Protein AF-0000000080643626 (afdb_homodimer)

Secondary structure (DSSP, 8-state):
-----------EEEEEE--SS-EEEEEES-HHHHHHHHHHHHHTT-EEEEPPTT-----SS-----BSSS-EEEEEEHHHHHHTBTTS--SHHHHH-GGGB-HHHHHHHHHHHHHHHHT-/-----------EEEEEE--SS-EEEEEES-HHHHHHHHHHHHHTT-EEEEPPTT-----SS-----BSSS-EEEEEEHHHHHHTBTTS--SHHHHH-GGGB-HHHHHHHHHHHHHHHHT-

Radius of gyration: 17.39 Å; Cα contacts (8 Å, |Δi|>4): 489; chains: 2; bounding box: 41×49×39 Å

Sequence (240 aa):
MMEMVKNKTQAVAIHGCVGDDSIVYMGGKDESLIRALKEQFEQLDIKVDQAPKHMSGAHDDNIIIVCTGEGVQLELTSGLRKLCFKNQKYNKHSREDQSNWSQFMDNFTIAIVQAIQKVQMMEMVKNKTQAVAIHGCVGDDSIVYMGGKDESLIRALKEQFEQLDIKVDQAPKHMSGAHDDNIIIVCTGEGVQLELTSGLRKLCFKNQKYNKHSREDQSNWSQFMDNFTIAIVQAIQKVQ

Structure (mmCIF, N/CA/C/O backbone):
data_AF-0000000080643626-model_v1
#
loop_
_entity.id
_entity.type
_entity.pdbx_description
1 polymer 'Uncharacterized protein'
#
loop_
_atom_site.group_PDB
_atom_site.id
_atom_site.type_symbol
_atom_site.label_atom_id
_atom_site.label_alt_id
_atom_site.label_comp_id
_atom_site.label_asym_id
_atom_site.label_entity_id
_atom_site.label_seq_id
_atom_site.pdbx_PDB_ins_code
_atom_site.Cartn_x
_atom_site.Cartn_y
_atom_site.Cartn_z
_atom_site.occupancy
_atom_site.B_iso_or_equiv
_atom_site.auth_seq_id
_atom_site.auth_comp_id
_atom_site.auth_asym_id
_atom_site.auth_atom_id
_atom_site.pdbx_PDB_model_num
ATOM 1 N N . MET A 1 1 ? -22.109 10.68 23.078 1 16.19 1 MET A N 1
ATOM 2 C CA . MET A 1 1 ? -21.547 9.359 22.812 1 16.19 1 MET A CA 1
ATOM 3 C C . MET A 1 1 ? -20.734 9.359 21.531 1 16.19 1 MET A C 1
ATOM 5 O O . MET A 1 1 ? -21.266 9.648 20.453 1 16.19 1 MET A O 1
ATOM 9 N N . MET A 1 2 ? -19.641 9.969 21.484 1 18.72 2 MET A N 1
ATOM 10 C CA . MET A 1 2 ? -18.781 10.453 20.391 1 18.72 2 MET A CA 1
ATOM 11 C C . MET A 1 2 ? -18.375 9.305 19.469 1 18.72 2 MET A C 1
ATOM 13 O O . MET A 1 2 ? -17.688 8.375 19.906 1 18.72 2 MET A O 1
ATOM 17 N N . GLU A 1 3 ? -19.344 8.711 18.766 1 26.05 3 GLU A N 1
ATOM 18 C CA . GLU A 1 3 ? -19.141 7.59 17.859 1 26.05 3 GLU A CA 1
ATOM 19 C C . GLU A 1 3 ? -17.859 7.754 17.047 1 26.05 3 GLU A C 1
ATOM 21 O O . GLU A 1 3 ? -17.719 8.719 16.297 1 26.05 3 GLU A O 1
ATOM 26 N N . MET A 1 4 ? -16.781 7.613 17.672 1 26.77 4 MET A N 1
ATOM 27 C CA . MET A 1 4 ? -15.461 7.578 17.047 1 26.77 4 MET A CA 1
ATOM 28 C C . MET A 1 4 ? -15.5 6.824 15.727 1 26.77 4 MET A C 1
ATOM 30 O O . MET A 1 4 ? -15.914 5.664 15.688 1 26.77 4 MET A O 1
ATOM 34 N N . VAL A 1 5 ? -16.125 7.336 14.758 1 31.06 5 VAL A N 1
ATOM 35 C CA . VAL A 1 5 ? -16.078 6.742 13.43 1 31.06 5 VAL A CA 1
ATOM 36 C C . VAL A 1 5 ? -14.805 5.91 13.273 1 31.06 5 VAL A C 1
ATOM 38 O O . VAL A 1 5 ? -13.695 6.445 13.328 1 31.06 5 VAL A O 1
ATOM 41 N N . LYS A 1 6 ? -14.719 4.715 14.023 1 40.03 6 LYS A N 1
ATOM 42 C CA . LYS A 1 6 ? -13.672 3.695 13.977 1 40.03 6 LYS A CA 1
ATOM 43 C C . LYS A 1 6 ? -13.25 3.406 12.547 1 40.03 6 LYS A C 1
ATOM 45 O O . LYS A 1 6 ? -13.984 2.764 11.789 1 40.03 6 LYS A O 1
ATOM 50 N N . ASN A 1 7 ? -12.781 4.473 11.883 1 47.91 7 ASN A N 1
ATOM 51 C CA . ASN A 1 7 ? -12.234 4.25 10.547 1 47.91 7 ASN A CA 1
ATOM 52 C C . ASN A 1 7 ? -11.57 2.881 10.438 1 47.91 7 ASN A C 1
ATOM 54 O O . ASN A 1 7 ? -10.758 2.51 11.289 1 47.91 7 ASN A O 1
ATOM 58 N N . LYS A 1 8 ? -12.508 1.879 10.008 1 55.06 8 LYS A N 1
ATOM 59 C CA . LYS A 1 8 ? -12.109 0.486 9.82 1 55.06 8 LYS A CA 1
ATOM 60 C C . LYS A 1 8 ? -10.703 0.389 9.227 1 55.06 8 LYS A C 1
ATOM 62 O O . LYS A 1 8 ? -10.391 1.057 8.242 1 55.06 8 LYS A O 1
ATOM 67 N N . THR A 1 9 ? -9.812 -0.008 10.062 1 67.38 9 THR A N 1
ATOM 68 C CA . THR A 1 9 ? -8.453 -0.283 9.617 1 67.38 9 THR A CA 1
ATOM 69 C C . THR A 1 9 ? -8.43 -1.475 8.664 1 67.38 9 THR A C 1
ATOM 71 O O . THR A 1 9 ? -9.07 -2.496 8.922 1 67.38 9 THR A O 1
ATOM 74 N N . GLN A 1 10 ? -8.047 -1.244 7.434 1 78 10 GLN A N 1
ATOM 75 C CA . GLN A 1 10 ? -7.855 -2.328 6.473 1 78 10 GLN A CA 1
ATOM 76 C C . GLN A 1 10 ? -6.418 -2.84 6.5 1 78 10 GLN A C 1
ATOM 78 O O . GLN A 1 10 ? -5.477 -2.055 6.637 1 78 10 GLN A O 1
ATOM 83 N N . ALA A 1 11 ? -6.34 -4.152 6.465 1 76.81 11 ALA A N 1
ATOM 84 C CA . ALA A 1 11 ? -5.02 -4.777 6.418 1 76.81 11 ALA A CA 1
ATOM 85 C C . ALA A 1 11 ? -4.883 -5.68 5.195 1 76.81 11 ALA A C 1
ATOM 87 O O . ALA A 1 11 ? -5.801 -6.438 4.867 1 76.81 11 ALA A O 1
ATOM 88 N N . VAL A 1 12 ? -3.768 -5.465 4.52 1 84.81 12 VAL A N 1
ATOM 89 C CA . VAL A 1 12 ? -3.443 -6.336 3.395 1 84.81 12 VAL A CA 1
ATOM 90 C C . VAL A 1 12 ? -2.043 -6.918 3.576 1 84.81 12 VAL A C 1
ATOM 92 O O . VAL A 1 12 ? -1.071 -6.172 3.732 1 84.81 12 VAL A O 1
ATOM 95 N N . ALA A 1 13 ? -1.994 -8.188 3.631 1 80.38 13 ALA A N 1
ATOM 96 C CA . ALA A 1 13 ? -0.712 -8.891 3.65 1 80.38 13 ALA A CA 1
ATOM 97 C C . ALA A 1 13 ? -0.385 -9.477 2.277 1 80.38 13 ALA A C 1
ATOM 99 O O . ALA A 1 13 ? -1.241 -10.094 1.639 1 80.38 13 ALA A O 1
ATOM 100 N N . ILE A 1 14 ? 0.865 -9.219 1.861 1 84 14 ILE A N 1
ATOM 101 C CA . ILE A 1 14 ? 1.268 -9.688 0.542 1 84 14 ILE A CA 1
ATOM 102 C C . ILE A 1 14 ? 2.426 -10.672 0.678 1 84 14 ILE A C 1
ATOM 104 O O . ILE A 1 14 ? 3.422 -10.383 1.347 1 84 14 ILE A O 1
ATOM 108 N N . HIS A 1 15 ? 2.197 -11.859 0.035 1 82.88 15 HIS A N 1
ATOM 109 C CA . HIS A 1 15 ? 3.211 -12.906 -0.026 1 82.88 15 HIS A CA 1
ATOM 110 C C . HIS A 1 15 ? 3.43 -13.375 -1.459 1 82.88 15 HIS A C 1
ATOM 112 O O . HIS A 1 15 ? 2.611 -13.102 -2.34 1 82.88 15 HIS A O 1
ATOM 118 N N . GLY A 1 16 ? 4.574 -14.062 -1.568 1 83.62 16 GLY A N 1
ATOM 119 C CA . GLY A 1 16 ? 4.859 -14.719 -2.836 1 83.62 16 GLY A CA 1
ATOM 120 C C . GLY A 1 16 ? 4.602 -16.219 -2.807 1 83.62 16 GLY A C 1
ATOM 121 O O . GLY A 1 16 ? 4.707 -16.844 -1.756 1 83.62 16 GLY A O 1
ATOM 122 N N . CYS A 1 17 ? 4.273 -16.734 -3.977 1 84.5 17 CYS A N 1
ATOM 123 C CA . CYS A 1 17 ? 4.164 -18.188 -4.117 1 84.5 17 CYS A CA 1
ATOM 124 C C . CYS A 1 17 ? 4.676 -18.641 -5.48 1 84.5 17 CYS A C 1
ATOM 126 O O . CYS A 1 17 ? 4.926 -17.812 -6.359 1 84.5 17 CYS A O 1
ATOM 128 N N . VAL A 1 18 ? 4.867 -19.891 -5.559 1 87.56 18 VAL A N 1
ATOM 129 C CA . VAL A 1 18 ? 5.387 -20.453 -6.797 1 87.56 18 VAL A CA 1
ATOM 130 C C . VAL A 1 18 ? 4.273 -20.531 -7.84 1 87.56 18 VAL A C 1
ATOM 132 O O . VAL A 1 18 ? 3.141 -20.891 -7.523 1 87.56 18 VAL A O 1
ATOM 135 N N . GLY A 1 19 ? 4.59 -20.203 -9.125 1 92.44 19 GLY A N 1
ATOM 136 C CA . GLY A 1 19 ? 3.674 -20.297 -10.25 1 92.44 19 GLY A CA 1
ATOM 137 C C . GLY A 1 19 ? 4.09 -19.438 -11.43 1 92.44 19 GLY A C 1
ATOM 138 O O . GLY A 1 19 ? 4.414 -18.266 -11.258 1 92.44 19 GLY A O 1
ATOM 139 N N . ASP A 1 20 ? 3.973 -19.938 -12.625 1 93.62 20 ASP A N 1
ATOM 140 C CA . ASP A 1 20 ? 4.469 -19.234 -13.805 1 93.62 20 ASP A CA 1
ATOM 141 C C . ASP A 1 20 ? 3.404 -18.312 -14.383 1 93.62 20 ASP A C 1
ATOM 143 O O . ASP A 1 20 ? 3.727 -17.328 -15.047 1 93.62 20 ASP A O 1
ATOM 147 N N . ASP A 1 21 ? 2.16 -18.609 -14.055 1 94.56 21 ASP A N 1
ATOM 148 C CA . ASP A 1 21 ? 1.07 -17.766 -14.539 1 94.56 21 ASP A CA 1
ATOM 149 C C . ASP A 1 21 ? 0.928 -16.516 -13.688 1 94.56 21 ASP A C 1
ATOM 151 O O . ASP A 1 21 ? 1.459 -16.438 -12.578 1 94.56 21 ASP A O 1
ATOM 155 N N . SER A 1 22 ? 0.286 -15.492 -14.242 1 95.5 22 SER A N 1
ATOM 156 C CA . SER A 1 22 ? 0.016 -14.258 -13.516 1 95.5 22 SER A CA 1
ATOM 157 C C . SER A 1 22 ? -1.271 -14.359 -12.711 1 95.5 22 SER A C 1
ATOM 159 O O . SER A 1 22 ? -2.344 -13.977 -13.18 1 95.5 22 SER A O 1
ATOM 161 N N . ILE A 1 23 ? -1.11 -14.898 -11.531 1 95.75 23 ILE A N 1
ATOM 162 C CA . ILE A 1 23 ? -2.273 -15.172 -10.688 1 95.75 23 ILE A CA 1
ATOM 163 C C . ILE A 1 23 ? -2.059 -14.57 -9.305 1 95.75 23 ILE A C 1
ATOM 165 O O . ILE A 1 23 ? -0.955 -14.633 -8.758 1 95.75 23 ILE A O 1
ATOM 169 N N . VAL A 1 24 ? -3.113 -13.945 -8.75 1 95.81 24 VAL A N 1
ATOM 170 C CA . VAL A 1 24 ? -3.186 -13.602 -7.332 1 95.81 24 VAL A CA 1
ATOM 171 C C . VAL A 1 24 ? -4.148 -14.547 -6.617 1 95.81 24 VAL A C 1
ATOM 173 O O . VAL A 1 24 ? -5.324 -14.641 -6.98 1 95.81 24 VAL A O 1
ATOM 176 N N . TYR A 1 25 ? -3.658 -15.258 -5.641 1 92.44 25 TYR A N 1
ATOM 177 C CA . TYR A 1 25 ? -4.523 -16.016 -4.738 1 92.44 25 TYR A CA 1
ATOM 178 C C . TYR A 1 25 ? -4.902 -15.172 -3.521 1 92.44 25 TYR A C 1
ATOM 180 O O . TYR A 1 25 ? -4.035 -14.57 -2.879 1 92.44 25 TYR A O 1
ATOM 188 N N . MET A 1 26 ? -6.199 -15.125 -3.307 1 92.56 26 MET A N 1
ATOM 189 C CA . MET A 1 26 ? -6.668 -14.242 -2.24 1 92.56 26 MET A CA 1
ATOM 190 C C . MET A 1 26 ? -7.445 -15.023 -1.188 1 92.56 26 MET A C 1
ATOM 192 O O . MET A 1 26 ? -8.219 -15.922 -1.523 1 92.56 26 MET A O 1
ATOM 196 N N . GLY A 1 27 ? -7.16 -14.641 0.037 1 84 27 GLY A N 1
ATOM 197 C CA . GLY A 1 27 ? -7.91 -15.148 1.175 1 84 27 GLY A CA 1
ATOM 198 C C . GLY A 1 27 ? -8.117 -14.109 2.262 1 84 27 GLY A C 1
ATOM 199 O O . GLY A 1 27 ? -7.477 -13.055 2.248 1 84 27 GLY A O 1
ATOM 200 N N . GLY A 1 28 ? -9.141 -14.398 3.158 1 83.75 28 GLY A N 1
ATOM 201 C CA . GLY A 1 28 ? -9.406 -13.516 4.285 1 83.75 28 GLY A CA 1
ATOM 202 C C . GLY A 1 28 ? -10.883 -13.398 4.613 1 83.75 28 GLY A C 1
ATOM 203 O O . GLY A 1 28 ? -11.719 -14.039 3.971 1 83.75 28 GLY A O 1
ATOM 204 N N . LYS A 1 29 ? -11.094 -12.586 5.574 1 84 29 LYS A N 1
ATOM 205 C CA . LYS A 1 29 ? -12.453 -12.523 6.102 1 84 29 LYS A CA 1
ATOM 206 C C . LYS A 1 29 ? -13.164 -11.258 5.637 1 84 29 LYS A C 1
ATOM 208 O O . LYS A 1 29 ? -14.383 -11.133 5.777 1 84 29 LYS A O 1
ATOM 213 N N . ASP A 1 30 ? -12.438 -10.281 5.172 1 86.38 30 ASP A N 1
ATOM 214 C CA . ASP A 1 30 ? -13.023 -9.031 4.707 1 86.38 30 ASP A CA 1
ATOM 215 C C . ASP A 1 30 ? -13.562 -9.172 3.285 1 86.38 30 ASP A C 1
ATOM 217 O O . ASP A 1 30 ? -12.867 -8.852 2.316 1 86.38 30 ASP A O 1
ATOM 221 N N . GLU A 1 31 ? -14.805 -9.516 3.111 1 90.44 31 GLU A N 1
ATOM 222 C CA . GLU A 1 31 ? -15.422 -9.812 1.824 1 90.44 31 GLU A CA 1
ATOM 223 C C . GLU A 1 31 ? -15.531 -8.555 0.961 1 90.44 31 GLU A C 1
ATOM 225 O O . GLU A 1 31 ? -15.43 -8.633 -0.265 1 90.44 31 GLU A O 1
ATOM 230 N N . SER A 1 32 ? -15.734 -7.441 1.599 1 91.19 32 SER A N 1
ATOM 231 C CA . SER A 1 32 ? -15.828 -6.195 0.843 1 91.19 32 SER A CA 1
ATOM 232 C C . SER A 1 32 ? -14.492 -5.84 0.195 1 91.19 32 SER A C 1
ATOM 234 O O . SER A 1 32 ? -14.453 -5.461 -0.978 1 91.19 32 SER A O 1
ATOM 236 N N . LEU A 1 33 ? -13.461 -6.012 0.952 1 91.06 33 LEU A N 1
ATOM 237 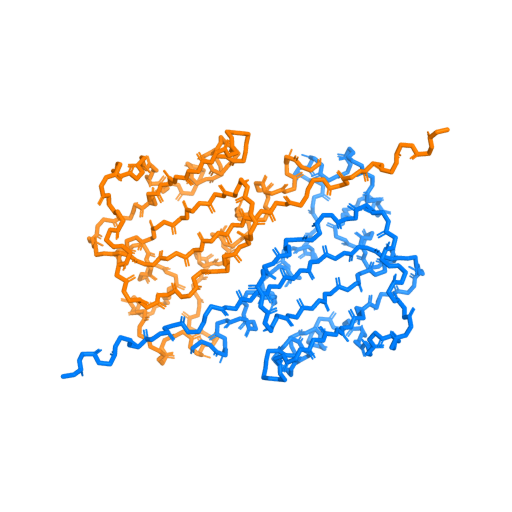C CA . LEU A 1 33 ? -12.141 -5.715 0.408 1 91.06 33 LEU A CA 1
ATOM 238 C C . LEU A 1 33 ? -11.75 -6.734 -0.657 1 91.06 33 LEU A C 1
ATOM 240 O O . LEU A 1 33 ? -11.172 -6.375 -1.686 1 91.06 33 LEU A O 1
ATOM 244 N N . ILE A 1 34 ? -12.117 -7.949 -0.443 1 92.81 34 ILE A N 1
ATOM 245 C CA . ILE A 1 34 ? -11.836 -8.992 -1.422 1 92.81 34 ILE A CA 1
ATOM 246 C C . ILE A 1 34 ? -12.539 -8.672 -2.74 1 92.81 34 ILE A C 1
ATOM 248 O O . ILE A 1 34 ? -11.93 -8.75 -3.809 1 92.81 34 ILE A O 1
ATOM 252 N N . ARG A 1 35 ? -13.734 -8.297 -2.691 1 95.88 35 ARG A N 1
ATOM 253 C CA . ARG A 1 35 ? -14.484 -7.949 -3.893 1 95.88 35 ARG A CA 1
ATOM 254 C C . ARG A 1 35 ? -13.875 -6.738 -4.59 1 95.88 35 ARG A C 1
ATOM 256 O O . ARG A 1 35 ? -13.734 -6.727 -5.816 1 95.88 35 ARG A O 1
ATOM 263 N N . ALA A 1 36 ? -13.484 -5.723 -3.814 1 94.62 36 ALA A N 1
ATOM 264 C CA . ALA A 1 36 ? -12.883 -4.523 -4.387 1 94.62 36 ALA A CA 1
ATOM 265 C C . ALA A 1 36 ? -11.555 -4.844 -5.062 1 94.62 36 ALA A C 1
ATOM 267 O O . ALA A 1 36 ? -11.273 -4.359 -6.16 1 94.62 36 ALA A O 1
ATOM 268 N N . LEU A 1 37 ? -10.781 -5.645 -4.418 1 95.94 37 LEU A N 1
ATOM 269 C CA . LEU A 1 37 ? -9.5 -6.055 -4.98 1 95.94 37 LEU A CA 1
ATOM 270 C C . LEU A 1 37 ? -9.695 -6.852 -6.266 1 95.94 37 LEU A C 1
ATOM 272 O O . LEU A 1 37 ? -9.008 -6.617 -7.262 1 95.94 37 LEU A O 1
ATOM 276 N N . LYS A 1 38 ? -10.594 -7.777 -6.242 1 97.19 38 LYS A N 1
ATOM 277 C CA . LYS A 1 38 ? -10.891 -8.57 -7.434 1 97.19 38 LYS A CA 1
ATOM 278 C C . LYS A 1 38 ? -11.258 -7.672 -8.609 1 97.19 38 LYS A C 1
ATOM 280 O O . LYS A 1 38 ? -10.766 -7.863 -9.727 1 97.19 38 LYS A O 1
ATOM 285 N N . GLU A 1 39 ? -12.086 -6.766 -8.383 1 96.69 39 GLU A N 1
ATOM 286 C CA . GLU A 1 39 ? -12.5 -5.836 -9.438 1 96.69 39 GLU A CA 1
ATOM 287 C C . GLU A 1 39 ? -11.305 -5.082 -10.008 1 96.69 39 GLU A C 1
ATOM 289 O O . GLU A 1 39 ? -11.172 -4.953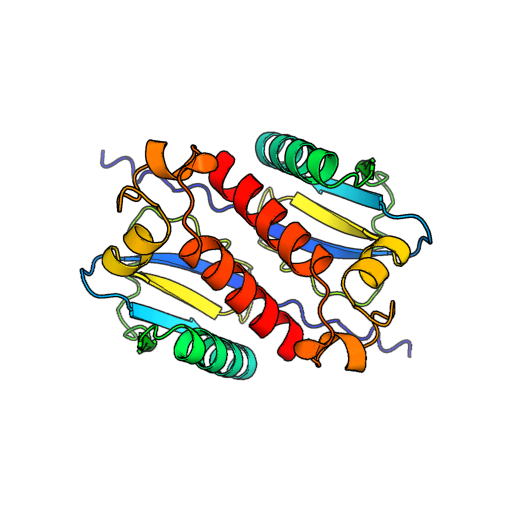 -11.227 1 96.69 39 GLU A O 1
ATOM 294 N N . GLN A 1 40 ? -10.469 -4.578 -9.172 1 96.75 40 GLN A N 1
ATOM 295 C CA . GLN A 1 40 ? -9.297 -3.828 -9.633 1 96.75 40 GLN A CA 1
ATOM 296 C C . GLN A 1 40 ? -8.336 -4.727 -10.398 1 96.75 40 GLN A C 1
ATOM 298 O O . GLN A 1 40 ? -7.789 -4.324 -11.422 1 96.75 40 GLN A O 1
ATOM 303 N N . PHE A 1 41 ? -8.094 -5.938 -9.875 1 97.69 41 PHE A N 1
ATOM 304 C CA . PHE A 1 41 ? -7.152 -6.852 -10.516 1 97.69 41 PHE A CA 1
ATOM 305 C C . PHE A 1 41 ? -7.668 -7.305 -11.875 1 97.69 41 PHE A C 1
ATOM 307 O O . PHE A 1 41 ? -6.891 -7.465 -12.82 1 97.69 41 PHE A O 1
ATOM 314 N N . GLU A 1 42 ? -8.938 -7.5 -11.977 1 96.25 42 GLU A N 1
ATOM 315 C CA . GLU A 1 42 ? -9.531 -7.867 -13.266 1 96.25 42 GLU A CA 1
ATOM 316 C C . GLU A 1 42 ? -9.312 -6.77 -14.305 1 96.25 42 GLU A C 1
ATOM 318 O O . GLU A 1 42 ? -9.094 -7.059 -15.477 1 96.25 42 GLU A O 1
ATOM 323 N N . GLN A 1 43 ? -9.32 -5.555 -13.922 1 95.62 43 GLN A N 1
ATOM 324 C CA . GLN A 1 43 ? -9.062 -4.438 -14.828 1 95.62 43 GLN A CA 1
ATOM 325 C C . GLN A 1 43 ? -7.625 -4.461 -15.328 1 95.62 43 GLN A C 1
ATOM 327 O O . GLN A 1 43 ? -7.32 -3.896 -16.391 1 95.62 43 GLN A O 1
ATOM 332 N N . LEU A 1 44 ? -6.727 -5.09 -14.609 1 96.38 44 LEU A N 1
ATOM 333 C CA . LEU A 1 44 ? -5.324 -5.215 -14.992 1 96.38 44 LEU A CA 1
ATOM 334 C C . LEU A 1 44 ? -5.066 -6.543 -15.695 1 96.38 44 LEU A C 1
ATOM 336 O O . LEU A 1 44 ? -3.916 -6.902 -15.945 1 96.38 44 LEU A O 1
ATOM 340 N N . ASP A 1 45 ? -6.082 -7.328 -15.883 1 95.94 45 ASP A N 1
ATOM 341 C CA . ASP A 1 45 ? -6.008 -8.641 -16.516 1 95.94 45 ASP A CA 1
ATOM 342 C C . ASP A 1 45 ? -5.211 -9.625 -15.664 1 95.94 45 ASP A C 1
ATOM 344 O O . ASP A 1 45 ? -4.445 -10.43 -16.188 1 95.94 45 ASP A O 1
ATOM 348 N N . ILE A 1 46 ? -5.301 -9.445 -14.43 1 97.56 46 ILE A N 1
ATOM 349 C CA . ILE A 1 46 ? -4.746 -10.398 -13.477 1 97.56 46 ILE A CA 1
ATOM 350 C C . ILE A 1 46 ? -5.809 -11.43 -13.094 1 97.56 46 ILE A C 1
ATOM 352 O O . ILE A 1 46 ? -6.93 -11.062 -12.727 1 97.56 46 ILE A O 1
ATOM 356 N N . LYS A 1 47 ? -5.449 -12.664 -13.219 1 97.06 47 LYS A N 1
ATOM 357 C CA . LYS A 1 47 ? -6.352 -13.703 -12.742 1 97.06 47 LYS A CA 1
ATOM 358 C C . LYS A 1 47 ? -6.352 -13.766 -11.219 1 97.06 47 LYS A C 1
ATOM 360 O O . LYS A 1 47 ? -5.293 -13.695 -10.586 1 97.06 47 LYS A O 1
ATOM 365 N N . VAL A 1 48 ? -7.566 -13.805 -10.648 1 96.88 48 VAL A N 1
ATOM 366 C CA . VAL A 1 48 ? -7.711 -13.914 -9.203 1 96.88 48 VAL A CA 1
ATOM 367 C C . VAL A 1 48 ? -8.336 -15.266 -8.852 1 96.88 48 VAL A C 1
ATOM 369 O O . VAL A 1 48 ? -9.328 -15.672 -9.461 1 96.88 48 VAL A O 1
ATOM 372 N N . ASP A 1 49 ? -7.625 -15.953 -7.91 1 94.12 49 ASP A N 1
ATOM 373 C CA . ASP A 1 49 ? -8.18 -17.203 -7.414 1 94.12 49 ASP A CA 1
ATOM 374 C C . ASP A 1 49 ? -8.195 -17.234 -5.887 1 94.12 49 ASP A C 1
ATOM 376 O O . ASP A 1 49 ? -7.488 -16.469 -5.238 1 94.12 49 ASP A O 1
ATOM 380 N N . GLN A 1 50 ? -9.125 -18.062 -5.32 1 88.5 50 GLN A N 1
ATOM 381 C CA . GLN A 1 50 ? -9.188 -18.203 -3.869 1 88.5 50 GLN A CA 1
ATOM 382 C C . GLN A 1 50 ? -8.047 -19.094 -3.359 1 88.5 50 GLN A C 1
ATOM 384 O O . GLN A 1 50 ? -7.715 -20.094 -3.98 1 88.5 50 GLN A O 1
ATOM 389 N N . ALA A 1 51 ? -7.348 -18.562 -2.332 1 77.38 51 ALA A N 1
ATOM 390 C CA . ALA A 1 51 ? -6.328 -19.406 -1.719 1 77.38 51 ALA A CA 1
ATOM 391 C C . ALA A 1 51 ? -6.918 -20.75 -1.265 1 77.38 51 ALA A C 1
ATOM 393 O O . ALA A 1 51 ? -8.023 -20.781 -0.714 1 77.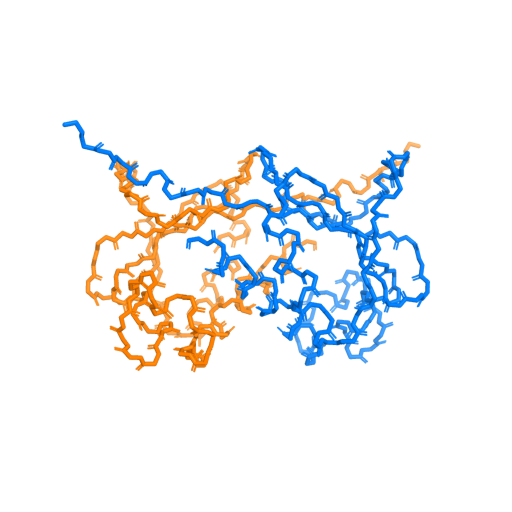38 51 ALA A O 1
ATOM 394 N N . PRO A 1 52 ? -6.176 -21.781 -1.806 1 62.59 52 PRO A N 1
ATOM 395 C CA . PRO A 1 52 ? -6.719 -23.062 -1.315 1 62.59 52 PRO A CA 1
ATOM 396 C C . PRO A 1 52 ? -6.715 -23.156 0.208 1 62.59 52 PRO A C 1
ATOM 398 O O . PRO A 1 52 ? -5.887 -22.516 0.868 1 62.59 52 PRO A O 1
ATOM 401 N N . LYS A 1 53 ? -7.891 -23.469 0.902 1 56.06 53 LYS A N 1
ATOM 402 C CA . LYS A 1 53 ? -7.953 -23.688 2.344 1 56.06 53 LYS A CA 1
ATOM 403 C C . LYS A 1 53 ? -6.613 -24.188 2.879 1 56.06 53 LYS A C 1
ATOM 405 O O . LYS A 1 53 ? -6.191 -23.812 3.973 1 56.06 53 LYS A O 1
ATOM 410 N N . HIS A 1 54 ? -5.988 -25.188 2.4 1 45.88 54 HIS A N 1
ATOM 411 C CA . HIS A 1 54 ? -4.77 -25.797 2.906 1 45.88 54 HIS A CA 1
ATOM 412 C C . HIS A 1 54 ? -3.531 -25.062 2.424 1 45.88 54 HIS A C 1
ATOM 414 O O . HIS A 1 54 ? -2.404 -25.469 2.711 1 45.88 54 HIS A O 1
ATOM 420 N N . MET A 1 55 ? -3.699 -24.156 1.728 1 40.91 55 MET A N 1
ATOM 421 C CA . MET A 1 55 ? -2.48 -23.656 1.098 1 40.91 55 MET A CA 1
ATOM 422 C C . MET A 1 55 ? -1.668 -22.812 2.076 1 40.91 55 MET A C 1
ATOM 424 O O . MET A 1 55 ? -0.841 -22 1.665 1 40.91 55 MET A O 1
ATOM 428 N N . SER A 1 56 ? -2.016 -22.906 3.307 1 39.66 56 SER A N 1
ATOM 429 C CA . SER A 1 56 ? -1.117 -22.094 4.117 1 39.66 56 SER A CA 1
ATOM 430 C C . SER A 1 56 ? 0.342 -22.359 3.766 1 39.66 56 SER A C 1
ATOM 432 O O . SER A 1 56 ? 1.164 -22.609 4.652 1 39.66 56 SER A O 1
ATOM 434 N N . GLY A 1 57 ? 0.591 -23.016 2.74 1 34.16 57 GLY A N 1
ATOM 435 C CA . GLY A 1 57 ? 2.031 -23.156 2.607 1 34.16 57 GLY A CA 1
ATOM 436 C C . GLY A 1 57 ? 2.742 -21.844 2.348 1 34.16 57 GLY A C 1
ATOM 437 O O . GLY A 1 57 ? 2.99 -21.484 1.196 1 34.16 57 GLY A O 1
ATOM 438 N N . ALA A 1 58 ? 2.34 -21 3.213 1 38.22 58 ALA A N 1
ATOM 439 C CA . ALA A 1 58 ? 2.988 -19.688 3.176 1 38.22 58 ALA A CA 1
ATOM 440 C C . ALA A 1 58 ? 4.492 -19.828 2.957 1 38.22 58 ALA A C 1
ATOM 442 O O . ALA A 1 58 ? 5.203 -20.375 3.805 1 38.22 58 ALA A O 1
ATOM 443 N N . HIS A 1 59 ? 4.961 -20.312 1.83 1 37.72 59 HIS A N 1
ATOM 444 C CA . HIS A 1 59 ? 6.398 -20.219 1.603 1 37.72 59 HIS A CA 1
ATOM 445 C C . HIS A 1 59 ? 6.902 -18.797 1.826 1 37.72 59 HIS A C 1
ATOM 447 O O . HIS A 1 59 ? 6.109 -17.859 1.872 1 37.72 59 HIS A O 1
ATOM 453 N N . ASP A 1 60 ? 8.328 -18.75 1.752 1 33.56 60 ASP A N 1
ATOM 454 C CA . ASP A 1 60 ? 9.312 -17.875 2.389 1 33.56 60 ASP A CA 1
ATOM 455 C C . ASP A 1 60 ? 9.023 -16.406 2.078 1 33.56 60 ASP A C 1
ATOM 457 O O . ASP A 1 60 ? 9.18 -15.547 2.943 1 33.56 60 ASP A O 1
ATOM 461 N N . ASP A 1 61 ? 9.359 -15.992 0.94 1 33.56 61 ASP A N 1
ATOM 462 C CA . ASP A 1 61 ? 10.078 -14.719 0.87 1 33.56 61 ASP A CA 1
ATOM 463 C C . ASP A 1 61 ? 9.125 -13.547 1.104 1 33.56 61 ASP A C 1
ATOM 465 O O . ASP A 1 61 ? 9.57 -12.438 1.404 1 33.56 61 ASP A O 1
ATOM 469 N N . ASN A 1 62 ? 8.133 -13.43 0.335 1 33.47 62 ASN A N 1
ATOM 470 C CA . ASN A 1 62 ? 7.805 -12.016 0.156 1 33.47 62 ASN A CA 1
ATOM 471 C C . ASN A 1 62 ? 6.98 -11.477 1.323 1 33.47 62 ASN A C 1
ATOM 473 O O . ASN A 1 62 ? 6.164 -12.195 1.896 1 33.47 62 ASN A O 1
ATOM 477 N N . ILE A 1 63 ? 7.656 -10.711 2.195 1 34.69 63 ILE A N 1
ATOM 478 C CA . ILE A 1 63 ? 7.27 -10.055 3.441 1 34.69 63 ILE A CA 1
ATOM 479 C C . ILE A 1 63 ? 5.957 -9.305 3.246 1 34.69 63 ILE A C 1
ATOM 481 O O . ILE A 1 63 ? 5.844 -8.461 2.354 1 34.69 63 ILE A O 1
ATOM 485 N N . ILE A 1 64 ? 4.836 -10.047 3.064 1 37.06 64 ILE A N 1
ATOM 486 C CA . ILE A 1 64 ? 3.684 -9.156 3.039 1 37.06 64 ILE A CA 1
ATOM 487 C C . ILE A 1 64 ? 3.426 -8.609 4.441 1 37.06 64 ILE A C 1
ATOM 489 O O . ILE A 1 64 ? 3.75 -9.258 5.438 1 37.06 64 ILE A O 1
ATOM 493 N N . ILE A 1 65 ? 3.156 -7.539 4.5 1 35.66 65 ILE A N 1
ATOM 494 C CA . ILE A 1 65 ? 2.711 -6.609 5.535 1 35.66 65 ILE A CA 1
ATOM 495 C C . ILE A 1 65 ? 1.474 -7.172 6.234 1 35.66 65 ILE A C 1
ATOM 497 O O . ILE A 1 65 ? 0.472 -7.477 5.582 1 35.66 65 ILE A O 1
ATOM 501 N N . VAL A 1 66 ? 1.713 -8.078 7.32 1 35.66 66 VAL A N 1
ATOM 502 C CA . VAL A 1 66 ? 0.61 -8.773 7.973 1 35.66 66 VAL A CA 1
ATOM 503 C C . VAL A 1 66 ? 0.019 -7.891 9.07 1 35.66 66 VAL A C 1
ATOM 505 O O . VAL A 1 66 ? 0.753 -7.332 9.891 1 35.66 66 VAL A O 1
ATOM 508 N N . CYS A 1 67 ? -1.035 -7.199 8.789 1 35.5 67 CYS A N 1
ATOM 509 C CA . CYS A 1 67 ? -1.793 -6.566 9.859 1 35.5 67 CYS A CA 1
ATOM 510 C C . CYS A 1 67 ? -2.627 -7.59 10.617 1 35.5 67 CYS A C 1
ATOM 512 O O . CYS A 1 67 ? -3.02 -8.617 10.055 1 35.5 67 CYS A O 1
ATOM 514 N N . THR A 1 68 ? -2.564 -7.531 11.93 1 39.31 68 THR A N 1
ATOM 515 C CA . THR A 1 68 ? -3.352 -8.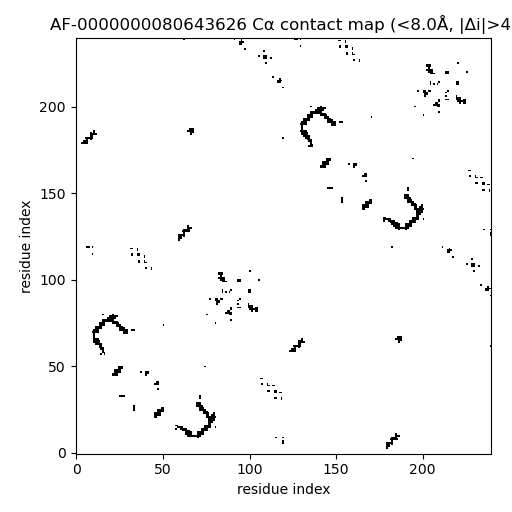312 12.875 1 39.31 68 THR A CA 1
ATOM 516 C C . THR A 1 68 ? -4.805 -7.848 12.883 1 39.31 68 THR A C 1
ATOM 518 O O . THR A 1 68 ? -5.078 -6.645 12.914 1 39.31 68 THR A O 1
ATOM 521 N N . GLY A 1 69 ? -5.695 -8.586 12.367 1 46 69 GLY A N 1
ATOM 522 C CA . GLY A 1 69 ? -7.148 -8.68 12.328 1 46 69 GLY A CA 1
ATOM 523 C C . GLY A 1 69 ? -7.672 -9.305 11.047 1 46 69 GLY A C 1
ATOM 524 O O . GLY A 1 69 ? -6.945 -10.023 10.359 1 46 69 GLY A O 1
ATOM 525 N N . GLU A 1 70 ? -9.047 -9.133 10.82 1 58.41 70 GLU A N 1
ATOM 526 C CA . GLU A 1 70 ? -9.766 -9.711 9.68 1 58.41 70 GLU A CA 1
ATOM 527 C C . GLU A 1 70 ? -9.336 -9.055 8.367 1 58.41 70 GLU A C 1
ATOM 529 O O . GLU A 1 70 ? -9.828 -7.988 8.016 1 58.41 70 GLU A O 1
ATOM 534 N N . GLY A 1 71 ? -7.996 -9.242 8.023 1 76 71 GLY A N 1
ATOM 535 C CA . GLY A 1 71 ? -7.531 -8.641 6.785 1 76 71 GLY A CA 1
ATOM 536 C C . GLY A 1 71 ? -7.523 -9.602 5.617 1 76 71 GLY A C 1
ATOM 537 O O . GLY A 1 71 ? -8.281 -10.578 5.602 1 76 71 GLY A O 1
ATOM 538 N N . VAL A 1 72 ? -7.051 -9.133 4.496 1 85.56 72 VAL A N 1
ATOM 539 C CA . VAL A 1 72 ? -6.941 -9.898 3.258 1 85.56 72 VAL A CA 1
ATOM 540 C C . VAL A 1 72 ? -5.488 -10.297 3.023 1 85.56 72 VAL A C 1
ATOM 542 O O . VAL A 1 72 ? -4.574 -9.5 3.256 1 85.56 72 VAL A O 1
ATOM 545 N N . GLN A 1 73 ? -5.301 -11.531 2.711 1 84.94 73 GLN A N 1
ATOM 546 C CA . GLN A 1 73 ? -4 -12.047 2.301 1 84.94 73 GLN A CA 1
ATOM 547 C C . GLN A 1 73 ? -3.939 -12.242 0.788 1 84.94 73 GLN A C 1
ATOM 549 O O . GLN A 1 73 ? -4.875 -12.781 0.188 1 84.94 73 GLN A O 1
ATOM 554 N N . LEU A 1 74 ? -2.816 -11.695 0.22 1 89.19 74 LEU A N 1
ATOM 555 C CA . LEU A 1 74 ? -2.539 -11.891 -1.198 1 89.19 74 LEU A CA 1
ATOM 556 C C . LEU A 1 74 ? -1.299 -12.75 -1.396 1 89.19 74 LEU A C 1
ATOM 558 O O . LEU A 1 74 ? -0.263 -12.516 -0.771 1 89.19 74 LEU A O 1
ATOM 562 N N . GLU A 1 75 ? -1.419 -13.789 -2.195 1 87.94 75 GLU A N 1
ATOM 563 C CA . GLU A 1 75 ? -0.28 -14.562 -2.672 1 87.94 75 GLU A CA 1
ATOM 564 C C . GLU A 1 75 ? -0.042 -14.344 -4.164 1 87.94 75 GLU A C 1
ATOM 566 O O . GLU A 1 75 ? -0.892 -14.68 -4.988 1 87.94 75 GLU A O 1
ATOM 571 N N . LEU A 1 76 ? 1.078 -13.734 -4.457 1 91.19 76 LEU A N 1
ATOM 572 C CA . LEU A 1 76 ? 1.444 -13.422 -5.836 1 91.19 76 LEU A CA 1
ATOM 573 C C . LEU A 1 76 ? 2.332 -14.508 -6.426 1 91.19 76 LEU A C 1
ATOM 575 O O . LEU A 1 76 ? 3.361 -14.859 -5.844 1 91.19 76 LEU A O 1
ATOM 579 N N . THR A 1 77 ? 1.947 -15.047 -7.555 1 92.19 77 THR A N 1
ATOM 580 C CA . THR A 1 77 ? 2.777 -16.047 -8.227 1 92.19 77 THR A CA 1
ATOM 581 C C . THR A 1 77 ? 4.082 -15.422 -8.711 1 92.19 77 THR A C 1
ATOM 583 O O . THR A 1 77 ? 4.164 -14.203 -8.898 1 92.19 77 THR A O 1
ATOM 586 N N . SER A 1 78 ? 5.086 -16.328 -8.977 1 92.56 78 SER A N 1
ATOM 587 C CA . SER A 1 78 ? 6.355 -15.875 -9.531 1 92.56 78 SER A CA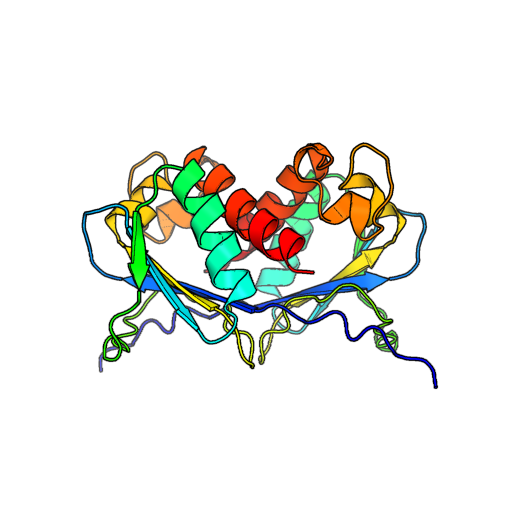 1
ATOM 588 C C . SER A 1 78 ? 6.164 -15.195 -10.883 1 92.56 78 SER A C 1
ATOM 590 O O . SER A 1 78 ? 6.816 -14.195 -11.18 1 92.56 78 SER A O 1
ATOM 592 N N . GLY A 1 79 ? 5.254 -15.75 -11.664 1 95.81 79 GLY A N 1
ATOM 593 C CA . GLY A 1 79 ? 4.969 -15.148 -12.961 1 95.81 79 GLY A CA 1
ATOM 594 C C . GLY A 1 79 ? 4.477 -13.719 -12.859 1 95.81 79 GLY A C 1
ATOM 595 O O . GLY A 1 79 ? 4.91 -12.852 -13.625 1 95.81 79 GLY A O 1
ATOM 596 N N . LEU A 1 80 ? 3.627 -13.469 -11.883 1 95.44 80 LEU A N 1
ATOM 597 C CA . LEU A 1 80 ? 3.105 -12.125 -11.672 1 95.44 80 LEU A CA 1
ATOM 598 C C . LEU A 1 80 ? 4.191 -11.195 -11.133 1 95.44 80 LEU A C 1
ATOM 600 O O . LEU A 1 80 ? 4.328 -10.062 -11.586 1 95.44 80 LEU A O 1
ATOM 604 N N . ARG A 1 81 ? 4.996 -11.695 -10.227 1 92.75 81 ARG A N 1
ATOM 605 C CA . ARG A 1 81 ? 6.051 -10.891 -9.609 1 92.75 81 ARG A CA 1
ATOM 606 C C . ARG A 1 81 ? 7.09 -10.469 -10.648 1 92.75 81 ARG A C 1
ATOM 608 O O . ARG A 1 81 ? 7.605 -9.352 -10.594 1 92.75 81 ARG A O 1
ATOM 615 N N . LYS A 1 82 ? 7.336 -11.297 -11.562 1 95.44 82 LYS A N 1
ATOM 616 C CA . LYS A 1 82 ? 8.297 -10.969 -12.617 1 95.44 82 LYS A CA 1
ATOM 617 C C . LYS A 1 82 ? 7.809 -9.797 -13.461 1 95.44 82 LYS A C 1
ATOM 619 O O . LYS A 1 82 ? 8.609 -8.984 -13.922 1 95.44 82 LYS A O 1
ATOM 624 N N . LEU A 1 83 ? 6.52 -9.641 -13.609 1 96.56 83 LEU A N 1
ATOM 625 C CA . LEU A 1 83 ? 5.953 -8.57 -14.422 1 96.56 83 LEU A CA 1
ATOM 626 C C . LEU A 1 83 ? 6.176 -7.215 -13.758 1 96.56 83 LEU A C 1
ATOM 628 O O . LEU A 1 83 ? 6.086 -6.18 -14.422 1 96.56 83 LEU A O 1
ATOM 632 N N . CYS A 1 84 ? 6.488 -7.219 -12.5 1 95 84 CYS A N 1
ATOM 633 C CA . CYS A 1 84 ? 6.66 -5.98 -11.742 1 95 84 CYS A CA 1
ATOM 634 C C . CYS A 1 84 ? 8 -5.336 -12.062 1 95 84 CYS A C 1
ATOM 636 O O . CYS A 1 84 ? 8.219 -4.156 -11.766 1 95 84 CYS A O 1
ATOM 638 N N . PHE A 1 85 ? 8.859 -6.07 -12.781 1 95.31 85 PHE A N 1
ATOM 639 C CA . PHE A 1 85 ? 10.203 -5.574 -13.055 1 95.31 85 PHE A CA 1
ATOM 640 C C . PHE A 1 85 ? 10.523 -5.664 -14.539 1 95.31 85 PHE A C 1
ATOM 642 O O . PHE A 1 85 ? 10.164 -6.641 -15.203 1 95.31 85 PHE A O 1
ATOM 649 N N . LYS A 1 86 ? 11.227 -4.684 -15.055 1 97.69 86 LYS A N 1
ATOM 650 C CA . LYS A 1 86 ? 11.539 -4.574 -16.469 1 97.69 86 LYS A CA 1
ATOM 651 C C . LYS A 1 86 ? 12.375 -5.766 -16.953 1 97.69 86 LYS A C 1
ATOM 653 O O . LYS A 1 86 ? 12.203 -6.242 -18.062 1 97.69 86 LYS A O 1
ATOM 658 N N . ASN A 1 87 ? 13.242 -6.242 -16.125 1 97.38 87 ASN A N 1
ATOM 659 C CA . ASN A 1 87 ? 14.109 -7.348 -16.5 1 97.38 87 ASN A CA 1
ATOM 660 C C . ASN A 1 87 ? 13.438 -8.695 -16.266 1 97.38 87 ASN A C 1
ATOM 662 O O . ASN A 1 87 ? 14.078 -9.742 -16.422 1 97.38 87 ASN A O 1
ATOM 666 N N . GLN A 1 88 ? 12.219 -8.727 -15.852 1 96.38 88 GLN A N 1
ATOM 667 C CA . GLN A 1 88 ? 11.391 -9.906 -15.617 1 96.38 88 GLN A CA 1
ATOM 668 C C . GLN A 1 88 ? 12.039 -10.844 -14.602 1 96.38 88 GLN A C 1
ATOM 670 O O . GLN A 1 88 ? 11.977 -12.07 -14.75 1 96.38 88 GLN A O 1
ATOM 675 N N . LYS A 1 89 ? 12.758 -10.273 -13.633 1 94.31 89 LYS A N 1
ATOM 676 C CA . LYS A 1 89 ? 13.305 -10.961 -12.469 1 94.31 89 LYS A CA 1
ATOM 677 C C . LYS A 1 89 ? 12.828 -10.305 -11.172 1 94.31 89 LYS A C 1
ATOM 679 O O . LYS A 1 89 ? 12.625 -9.086 -11.125 1 94.31 89 LYS A O 1
ATOM 684 N N . TYR A 1 90 ? 12.633 -11.133 -10.086 1 89.12 90 TYR A N 1
ATOM 685 C CA . TYR A 1 90 ? 12.141 -10.539 -8.852 1 89.12 90 TYR A CA 1
ATOM 686 C C . TYR A 1 90 ? 13.109 -10.797 -7.699 1 89.12 90 TYR A C 1
ATOM 688 O O . TYR A 1 90 ? 12.719 -10.766 -6.531 1 89.12 90 TYR A O 1
ATOM 696 N N . ASN A 1 91 ? 14.375 -11.094 -8.07 1 87.12 91 ASN A N 1
ATOM 697 C CA . ASN A 1 91 ? 15.391 -11.25 -7.035 1 87.12 91 ASN A CA 1
ATOM 698 C C . ASN A 1 91 ? 15.68 -9.93 -6.324 1 87.12 91 ASN A C 1
ATOM 700 O O . ASN A 1 91 ? 15.18 -8.875 -6.73 1 87.12 91 ASN A O 1
ATOM 704 N N . LYS A 1 92 ? 16.406 -9.977 -5.262 1 85.75 92 LYS A N 1
ATOM 705 C CA . LYS A 1 92 ? 16.656 -8.828 -4.391 1 85.75 92 LYS A CA 1
ATOM 706 C C . LYS A 1 92 ? 17.219 -7.648 -5.184 1 85.75 92 LYS A C 1
ATOM 708 O O . LYS A 1 92 ? 16.75 -6.516 -5.027 1 85.75 92 LYS A O 1
ATOM 713 N N . HIS A 1 93 ? 18.172 -7.875 -6.066 1 89.62 93 HIS A N 1
ATOM 714 C CA . HIS A 1 93 ? 18.797 -6.805 -6.844 1 89.62 93 HIS A CA 1
ATOM 715 C C . HIS A 1 93 ? 17.766 -6.105 -7.727 1 89.62 93 HIS A C 1
ATOM 717 O O . HIS A 1 93 ? 17.766 -4.879 -7.836 1 89.62 93 HIS A O 1
ATOM 723 N N . SER A 1 94 ? 16.859 -6.887 -8.375 1 89.69 94 SER A N 1
ATOM 724 C CA . SER A 1 94 ? 15.812 -6.34 -9.219 1 89.69 94 SER A CA 1
ATOM 725 C C . SER A 1 94 ? 14.844 -5.477 -8.414 1 89.69 94 SER A C 1
ATOM 727 O O . SER A 1 94 ? 14.383 -4.441 -8.898 1 89.69 94 SER A O 1
ATOM 729 N N . ARG A 1 95 ? 14.625 -5.871 -7.074 1 86.12 95 ARG A N 1
ATOM 730 C CA . ARG A 1 95 ? 13.664 -5.164 -6.234 1 86.12 95 ARG A CA 1
ATOM 731 C C . ARG A 1 95 ? 14.266 -3.877 -5.68 1 86.12 95 ARG A C 1
ATOM 733 O O . ARG A 1 95 ? 13.555 -2.893 -5.469 1 86.12 95 ARG A O 1
ATOM 740 N N . GLU A 1 96 ? 15.539 -3.834 -5.562 1 85.62 96 GLU A N 1
ATOM 741 C CA . GLU A 1 96 ? 16.203 -2.695 -4.938 1 85.62 96 GLU A CA 1
ATOM 742 C C . GLU A 1 96 ? 16.438 -1.573 -5.945 1 85.62 96 GLU A C 1
ATOM 744 O O . GLU A 1 96 ? 16.531 -0.404 -5.57 1 85.62 96 GLU A O 1
ATOM 749 N N . ASP A 1 97 ? 16.5 -1.919 -7.176 1 92.31 97 ASP A N 1
ATOM 750 C CA . ASP A 1 97 ? 16.719 -0.938 -8.234 1 92.31 97 ASP A CA 1
ATOM 751 C C . ASP A 1 97 ? 15.383 -0.353 -8.711 1 92.31 97 ASP A C 1
ATOM 753 O O . ASP A 1 97 ? 14.695 -0.958 -9.531 1 92.31 97 ASP A O 1
ATOM 757 N N . GLN A 1 98 ? 15.109 0.864 -8.297 1 90.06 98 GLN A N 1
ATOM 758 C CA . GLN A 1 98 ? 13.828 1.508 -8.578 1 90.06 98 GLN A CA 1
ATOM 759 C C . GLN A 1 98 ? 13.672 1.764 -10.078 1 90.06 98 GLN A C 1
ATOM 761 O O . GLN A 1 98 ? 12.547 1.771 -10.594 1 90.06 98 GLN A O 1
ATOM 766 N N . SER A 1 99 ? 14.766 2 -10.773 1 94.38 99 SER A N 1
ATOM 767 C CA . SER A 1 99 ? 14.695 2.242 -12.211 1 94.38 99 SER A CA 1
ATOM 768 C C . SER A 1 99 ? 14.281 0.981 -12.961 1 94.38 99 SER A C 1
ATOM 770 O O . SER A 1 99 ? 13.906 1.047 -14.141 1 94.38 99 SER A O 1
ATOM 772 N N . ASN A 1 100 ? 14.312 -0.144 -12.305 1 95.75 100 ASN A N 1
ATOM 773 C CA . ASN A 1 100 ? 13.961 -1.43 -12.898 1 95.75 100 ASN A CA 1
ATOM 774 C C . ASN A 1 100 ? 12.484 -1.761 -12.695 1 95.75 100 ASN A C 1
ATOM 776 O O . ASN A 1 100 ? 12.008 -2.793 -13.164 1 95.75 100 ASN A O 1
ATOM 780 N N . TRP A 1 101 ? 11.758 -0.917 -11.961 1 92.62 101 TRP A N 1
ATOM 781 C CA . TRP A 1 101 ? 10.328 -1.148 -11.742 1 92.62 101 TRP A CA 1
ATOM 782 C C . TRP A 1 101 ? 9.539 -0.86 -13.016 1 92.62 101 TRP A C 1
ATOM 784 O O . TRP A 1 101 ? 9.789 0.133 -13.695 1 92.62 101 TRP A O 1
ATOM 794 N N . SER A 1 102 ? 8.617 -1.757 -13.375 1 96.81 102 SER A N 1
ATOM 795 C CA . SER A 1 102 ? 7.82 -1.623 -14.586 1 96.81 102 SER A CA 1
ATOM 796 C C . SER A 1 102 ? 6.578 -0.769 -14.336 1 96.81 102 SER A C 1
ATOM 798 O O . SER A 1 102 ? 6.254 -0.459 -13.188 1 96.81 102 SER A O 1
ATOM 800 N N . GLN A 1 103 ? 5.98 -0.372 -15.43 1 96.5 103 GLN A N 1
ATOM 801 C CA . GLN A 1 103 ? 4.691 0.297 -15.32 1 96.5 103 GLN A CA 1
ATOM 802 C C . GLN A 1 103 ? 3.652 -0.612 -14.664 1 96.5 103 GLN A C 1
ATOM 804 O O . GLN A 1 103 ? 2.766 -0.138 -13.953 1 96.5 103 GLN A O 1
ATOM 809 N N . PHE A 1 104 ? 3.785 -1.928 -14.875 1 96.62 104 PHE A N 1
ATOM 810 C CA . PHE A 1 104 ? 2.869 -2.873 -14.25 1 96.62 104 PHE A CA 1
ATOM 811 C C . PHE A 1 104 ? 2.967 -2.797 -12.734 1 96.62 104 PHE A C 1
ATOM 813 O O . PHE A 1 104 ? 1.952 -2.857 -12.039 1 96.62 104 PHE A O 1
ATOM 820 N N . MET A 1 105 ? 4.121 -2.635 -12.203 1 93.88 105 MET A N 1
ATOM 821 C CA . MET A 1 105 ? 4.301 -2.514 -10.766 1 93.88 105 MET A CA 1
ATOM 822 C C . MET A 1 105 ? 3.521 -1.324 -10.211 1 93.88 105 MET A C 1
ATOM 824 O O . MET A 1 105 ? 2.811 -1.449 -9.211 1 93.88 105 MET A O 1
ATOM 828 N N . ASP A 1 106 ? 3.627 -0.205 -10.883 1 93.56 106 ASP A N 1
ATOM 829 C CA . ASP A 1 106 ? 2.902 0.996 -10.477 1 93.56 106 ASP A CA 1
ATOM 830 C C . ASP A 1 106 ? 1.393 0.766 -10.523 1 93.56 106 ASP A C 1
ATOM 832 O O . ASP A 1 106 ? 0.684 1.069 -9.562 1 93.56 106 ASP A O 1
ATOM 836 N N . ASN A 1 107 ? 0.957 0.171 -11.617 1 95.94 107 ASN A N 1
ATOM 837 C CA . ASN A 1 107 ? -0.472 -0.073 -11.789 1 95.94 107 ASN A CA 1
ATOM 838 C C . ASN A 1 107 ? -1.002 -1.041 -10.734 1 95.94 107 ASN A C 1
ATOM 840 O O . ASN A 1 107 ? -2.111 -0.868 -10.227 1 95.94 107 ASN A O 1
ATOM 844 N N . PHE A 1 108 ? -0.198 -2.029 -10.422 1 94.25 108 PHE A N 1
ATOM 845 C CA . PHE A 1 108 ? -0.571 -3.031 -9.43 1 94.25 108 PHE A CA 1
ATOM 846 C C . PHE A 1 108 ? -0.71 -2.4 -8.047 1 94.25 108 PHE A C 1
ATOM 848 O O . PHE A 1 108 ? -1.688 -2.652 -7.344 1 94.25 108 PHE A O 1
ATOM 855 N N . THR A 1 109 ? 0.206 -1.548 -7.637 1 92.25 109 THR A N 1
ATOM 856 C CA . THR A 1 109 ? 0.183 -0.885 -6.34 1 92.25 109 THR A CA 1
ATOM 857 C C . THR A 1 109 ? -1.003 0.07 -6.242 1 92.25 109 THR A C 1
ATOM 859 O O . THR A 1 109 ? -1.707 0.092 -5.23 1 92.25 109 THR A O 1
ATOM 862 N N . ILE A 1 110 ? -1.217 0.815 -7.293 1 92.06 110 ILE A N 1
ATOM 863 C CA . ILE A 1 110 ? -2.332 1.756 -7.324 1 92.06 110 ILE A CA 1
ATOM 864 C C . ILE A 1 110 ? -3.652 0.996 -7.211 1 92.06 110 ILE A C 1
ATOM 866 O O . ILE A 1 110 ? -4.562 1.425 -6.504 1 92.06 110 ILE A O 1
ATOM 870 N N . ALA A 1 111 ? -3.73 -0.168 -7.895 1 94.12 111 ALA A N 1
ATOM 871 C CA . ALA A 1 111 ? -4.938 -0.99 -7.844 1 94.12 111 ALA A CA 1
ATOM 872 C C . ALA A 1 111 ? -5.254 -1.415 -6.414 1 94.12 111 ALA A C 1
ATOM 874 O O . ALA A 1 111 ? -6.418 -1.408 -6.004 1 94.12 111 ALA A O 1
ATOM 875 N N . ILE A 1 112 ? -4.266 -1.772 -5.641 1 91.31 112 ILE A N 1
ATOM 876 C CA . ILE A 1 112 ? -4.457 -2.203 -4.262 1 91.31 112 ILE A CA 1
ATOM 877 C C . ILE A 1 112 ? -4.949 -1.028 -3.42 1 91.31 112 ILE A C 1
ATOM 879 O O . ILE A 1 112 ? -5.914 -1.162 -2.658 1 91.31 112 ILE A O 1
ATOM 883 N N . VAL A 1 113 ? -4.371 0.1 -3.598 1 88.31 113 VAL A N 1
ATOM 884 C CA . VAL A 1 113 ? -4.73 1.272 -2.807 1 88.31 113 VAL A CA 1
ATOM 885 C C . VAL A 1 113 ? -6.141 1.73 -3.174 1 88.31 113 VAL A C 1
ATOM 887 O O . VAL A 1 113 ? -6.926 2.105 -2.299 1 88.31 113 VAL A O 1
ATOM 890 N N . GLN A 1 114 ? -6.422 1.658 -4.492 1 90.25 114 GLN A N 1
ATOM 891 C CA . GLN A 1 114 ? -7.77 2.014 -4.934 1 90.25 114 GLN A CA 1
ATOM 892 C C . GLN A 1 114 ? -8.812 1.096 -4.305 1 90.25 114 GLN A C 1
ATOM 894 O O . GLN A 1 114 ? -9.891 1.549 -3.914 1 90.25 114 GLN A O 1
ATOM 899 N N . ALA A 1 115 ? -8.508 -0.15 -4.223 1 91.06 115 ALA A N 1
ATOM 900 C CA . ALA A 1 115 ? -9.438 -1.099 -3.609 1 91.06 115 ALA A CA 1
ATOM 901 C C . ALA A 1 115 ? -9.648 -0.78 -2.133 1 91.06 115 ALA A C 1
ATOM 903 O O . ALA A 1 115 ? -10.781 -0.824 -1.64 1 91.06 115 ALA A O 1
ATOM 904 N N . ILE A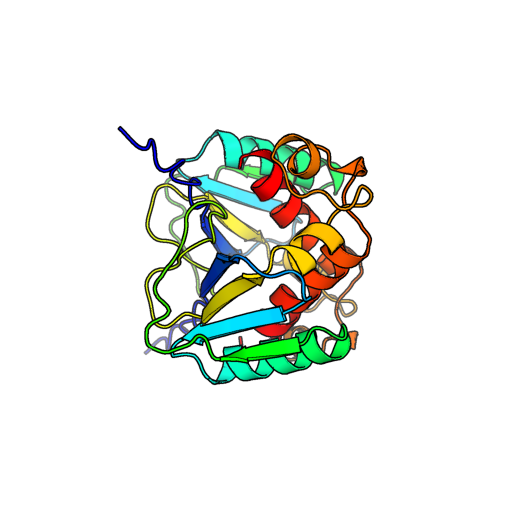 1 116 ? -8.609 -0.402 -1.42 1 86.38 116 ILE A N 1
ATOM 905 C CA . ILE A 1 116 ? -8.688 -0.081 0.001 1 86.38 116 ILE A CA 1
ATOM 906 C C . ILE A 1 116 ? -9.531 1.174 0.204 1 86.38 116 ILE A C 1
ATOM 908 O O . ILE A 1 116 ? -10.398 1.209 1.079 1 86.38 116 ILE A O 1
ATOM 912 N N . GLN A 1 117 ? -9.328 2.148 -0.629 1 84.38 117 GLN A N 1
ATOM 913 C CA . GLN A 1 117 ? -10.055 3.408 -0.508 1 84.38 117 GLN A CA 1
ATOM 914 C C . GLN A 1 117 ? -11.539 3.219 -0.801 1 84.38 117 GLN A C 1
ATOM 916 O O . GLN A 1 117 ? -12.383 3.908 -0.227 1 84.38 117 GLN A O 1
ATOM 921 N N . LYS A 1 118 ? -11.805 2.287 -1.655 1 85.69 118 LYS A N 1
ATOM 922 C CA . LYS A 1 118 ? -13.188 2.043 -2.061 1 85.69 118 LYS A CA 1
ATOM 923 C C . LYS A 1 118 ? -14.008 1.491 -0.899 1 85.69 118 LYS A C 1
ATOM 925 O O . LYS A 1 118 ? -15.227 1.656 -0.865 1 85.69 118 LYS A O 1
ATOM 930 N N . VAL A 1 119 ? -13.352 0.812 0.094 1 84.12 119 VAL A N 1
ATOM 931 C CA . VAL A 1 119 ? -14.117 0.131 1.132 1 84.12 119 VAL A CA 1
ATOM 932 C C . VAL A 1 119 ? -14.023 0.909 2.441 1 84.12 119 VAL A C 1
ATOM 934 O O . VAL A 1 119 ? -14.508 0.453 3.48 1 84.12 119 VAL A O 1
ATOM 937 N N . GLN A 1 120 ? -13.297 2.119 2.514 1 76.75 120 GLN A N 1
ATOM 938 C CA . GLN A 1 120 ? -13.164 2.939 3.713 1 76.75 120 GLN A CA 1
ATOM 939 C C . GLN A 1 120 ? -14.336 3.916 3.838 1 76.75 120 GLN A C 1
ATOM 941 O O . GLN A 1 120 ? -14.922 4.32 2.834 1 76.75 120 GLN A O 1
ATOM 946 N N . MET B 1 1 ? 20.406 -26.156 8.367 1 16.41 1 MET B N 1
ATOM 947 C CA . MET B 1 1 ? 19.703 -25.156 9.18 1 16.41 1 MET B CA 1
ATOM 948 C C . MET B 1 1 ? 19.047 -24.109 8.305 1 16.41 1 MET B C 1
ATOM 950 O O . MET B 1 1 ? 19.719 -23.422 7.539 1 16.41 1 MET B O 1
ATOM 954 N N . MET B 1 2 ? 18.031 -24.391 7.625 1 18.78 2 MET B N 1
ATOM 955 C CA . MET B 1 2 ? 17.359 -23.797 6.469 1 18.78 2 MET B CA 1
ATOM 956 C C . MET B 1 2 ? 16.938 -22.359 6.762 1 18.78 2 MET B C 1
ATOM 958 O O . MET B 1 2 ? 16.109 -22.109 7.637 1 18.78 2 MET B O 1
ATOM 962 N N . GLU B 1 3 ? 17.906 -21.484 6.957 1 26.14 3 GLU B N 1
ATOM 963 C CA . GLU B 1 3 ? 17.719 -20.062 7.285 1 26.14 3 GLU B CA 1
ATOM 964 C C . GLU B 1 3 ? 16.547 -19.469 6.5 1 26.14 3 GLU B C 1
ATOM 966 O O . GLU B 1 3 ? 16.578 -19.438 5.266 1 26.14 3 GLU B O 1
ATOM 971 N N . MET B 1 4 ? 15.391 -19.859 6.809 1 26.8 4 MET B N 1
ATOM 972 C CA . MET B 1 4 ? 14.156 -19.297 6.277 1 26.8 4 MET B CA 1
ATOM 973 C C . MET B 1 4 ? 14.273 -17.797 6.117 1 26.8 4 MET B C 1
ATOM 975 O O . MET B 1 4 ? 14.57 -17.078 7.078 1 26.8 4 MET B O 1
ATOM 979 N N . VAL B 1 5 ? 15.031 -17.297 5.238 1 31.2 5 VAL B N 1
ATOM 980 C CA . VAL B 1 5 ? 15.086 -15.875 4.93 1 31.2 5 VAL B CA 1
ATOM 981 C C . VAL B 1 5 ? 13.773 -15.203 5.32 1 31.2 5 VAL B C 1
ATOM 983 O O . VAL B 1 5 ? 12.719 -15.523 4.762 1 31.2 5 VAL B O 1
ATOM 986 N N . LYS B 1 6 ? 13.477 -15.109 6.688 1 39.88 6 LYS B N 1
ATOM 987 C CA . LYS B 1 6 ? 12.352 -14.406 7.309 1 39.88 6 LYS B CA 1
ATOM 988 C C . LYS B 1 6 ? 12.102 -13.062 6.633 1 39.88 6 LYS B C 1
ATOM 990 O O . LYS B 1 6 ? 12.859 -12.109 6.844 1 39.88 6 LYS B O 1
ATOM 995 N N . ASN B 1 7 ? 11.812 -13.156 5.355 1 47.84 7 ASN B N 1
ATOM 996 C CA . ASN B 1 7 ? 11.438 -11.93 4.664 1 47.84 7 ASN B CA 1
ATOM 997 C C . ASN B 1 7 ? 10.695 -10.969 5.59 1 47.84 7 ASN B C 1
ATOM 999 O O . ASN B 1 7 ? 9.719 -11.359 6.234 1 47.84 7 ASN B O 1
ATOM 1003 N N . LYS B 1 8 ? 11.586 -10.094 6.285 1 54.91 8 LYS B N 1
ATOM 1004 C CA . LYS B 1 8 ? 11.109 -9.086 7.223 1 54.91 8 LYS B CA 1
ATOM 1005 C C . LYS B 1 8 ? 9.805 -8.453 6.734 1 54.91 8 LYS B C 1
ATOM 1007 O O . LYS B 1 8 ? 9.703 -8.047 5.574 1 54.91 8 LYS B O 1
ATOM 1012 N N . THR B 1 9 ? 8.773 -8.82 7.398 1 67.38 9 THR B N 1
ATOM 1013 C CA . THR B 1 9 ? 7.48 -8.203 7.145 1 67.38 9 THR B CA 1
ATOM 1014 C C . THR B 1 9 ? 7.504 -6.723 7.535 1 67.38 9 THR B C 1
ATOM 1016 O O . THR B 1 9 ? 8.016 -6.367 8.594 1 67.38 9 THR B O 1
ATOM 1019 N N . GLN B 1 10 ? 7.336 -5.84 6.574 1 77.88 10 GLN B N 1
ATOM 1020 C CA . GLN B 1 10 ? 7.211 -4.41 6.852 1 77.88 10 GLN B CA 1
ATOM 1021 C C . GLN B 1 10 ? 5.75 -4.016 7.051 1 77.88 10 GLN B C 1
ATOM 1023 O O . GLN B 1 10 ? 4.863 -4.516 6.355 1 77.88 10 GLN B O 1
ATOM 1028 N N . ALA B 1 11 ? 5.586 -3.195 8.062 1 76.75 11 ALA B N 1
ATOM 1029 C CA . ALA B 1 11 ? 4.246 -2.682 8.336 1 76.75 11 ALA B CA 1
ATOM 1030 C C . ALA B 1 11 ? 4.23 -1.155 8.305 1 76.75 11 ALA B C 1
ATOM 1032 O O . ALA B 1 11 ? 5.133 -0.51 8.852 1 76.75 11 ALA B O 1
ATOM 1033 N N . VAL B 1 12 ? 3.244 -0.658 7.57 1 84.81 12 VAL B N 1
ATOM 1034 C CA . VAL B 1 12 ? 3.027 0.785 7.551 1 84.81 12 VAL B CA 1
ATOM 1035 C C . VAL B 1 12 ? 1.576 1.096 7.91 1 84.81 12 VAL B C 1
ATOM 1037 O O . VAL B 1 12 ? 0.65 0.597 7.266 1 84.81 12 VAL B O 1
ATOM 1040 N N . ALA B 1 13 ? 1.432 1.818 8.945 1 80.56 13 ALA B N 1
ATOM 1041 C CA . ALA B 1 13 ? 0.112 2.32 9.32 1 80.56 13 ALA B CA 1
ATOM 1042 C C . ALA B 1 13 ? -0.05 3.785 8.93 1 80.56 13 ALA B C 1
ATOM 1044 O O . ALA B 1 13 ? 0.846 4.602 9.164 1 80.56 13 ALA B O 1
ATOM 1045 N N . ILE B 1 14 ? -1.198 4.055 8.281 1 84.19 14 ILE B N 1
ATOM 1046 C CA . ILE B 1 14 ? -1.435 5.418 7.824 1 84.19 14 ILE B CA 1
ATOM 1047 C C . ILE B 1 14 ? -2.672 5.988 8.516 1 84.19 14 ILE B C 1
ATOM 1049 O O . ILE B 1 14 ? -3.729 5.355 8.531 1 84.19 14 ILE B O 1
ATOM 1053 N N . HIS B 1 15 ? -2.451 7.211 9.109 1 83 15 HIS B N 1
ATOM 1054 C CA . HIS B 1 15 ? -3.521 7.961 9.75 1 83 15 HIS B CA 1
ATOM 1055 C C . HIS B 1 15 ? -3.562 9.406 9.25 1 83 15 HIS B C 1
ATOM 1057 O O . HIS B 1 15 ? -2.607 9.875 8.633 1 83 15 HIS B O 1
ATOM 1063 N N . GLY B 1 16 ? -4.723 9.992 9.562 1 83.69 16 GLY B N 1
ATOM 1064 C CA . GLY B 1 16 ? -4.863 11.414 9.289 1 83.69 16 GLY B CA 1
ATOM 1065 C C . GLY B 1 16 ? -4.727 12.273 10.539 1 83.69 16 GLY B C 1
ATOM 1066 O O . GLY B 1 16 ? -5.039 11.828 11.641 1 83.69 16 GLY B O 1
ATOM 1067 N N . CYS B 1 17 ? -4.266 13.477 10.312 1 84.75 17 CYS B N 1
ATOM 1068 C CA . CYS B 1 17 ? -4.246 14.453 11.398 1 84.75 17 CYS B CA 1
ATOM 1069 C C . CYS B 1 17 ? -4.574 15.844 10.883 1 84.75 17 CYS B C 1
ATOM 1071 O O . CYS B 1 17 ? -4.629 16.062 9.672 1 84.75 17 CYS B O 1
ATOM 1073 N N . VAL B 1 18 ? -4.84 16.688 11.805 1 87.75 18 VAL B N 1
ATOM 1074 C CA . VAL B 1 18 ? -5.211 18.047 11.453 1 87.75 18 VAL B CA 1
ATOM 1075 C C . VAL B 1 18 ? -3.965 18.844 11.055 1 87.75 18 VAL B C 1
ATOM 1077 O O . VAL B 1 18 ? -2.92 18.719 11.695 1 87.75 18 VAL B O 1
ATOM 1080 N N . GLY B 1 19 ? -4.066 19.703 10 1 92.56 19 GLY B N 1
ATOM 1081 C CA . GLY B 1 19 ? -3.008 20.594 9.539 1 92.56 19 GLY B CA 1
ATOM 1082 C C . GLY B 1 19 ? -3.178 21.031 8.102 1 92.56 19 GLY B C 1
ATOM 1083 O O . GLY B 1 19 ? -3.432 20.203 7.219 1 92.56 19 GLY B O 1
ATOM 1084 N N . ASP B 1 20 ? -2.924 22.266 7.82 1 93.56 20 ASP B N 1
ATOM 1085 C CA . ASP B 1 20 ? -3.182 22.812 6.492 1 93.56 20 ASP B CA 1
ATOM 1086 C C . ASP B 1 20 ? -1.975 22.641 5.578 1 93.56 20 ASP B C 1
ATOM 1088 O O . ASP B 1 20 ? -2.117 22.609 4.352 1 93.56 20 ASP B O 1
ATOM 1092 N N . ASP B 1 21 ? -0.824 22.469 6.203 1 94.38 21 ASP B N 1
ATOM 1093 C CA . ASP B 1 21 ? 0.387 22.266 5.414 1 94.38 21 ASP B CA 1
ATOM 1094 C C . ASP B 1 21 ? 0.492 20.828 4.93 1 94.38 21 ASP B C 1
ATOM 1096 O O . ASP B 1 21 ? -0.197 19.938 5.441 1 94.38 21 ASP B O 1
ATOM 1100 N N . SER B 1 22 ? 1.284 20.594 3.896 1 95.44 22 SER B N 1
ATOM 1101 C CA . SER B 1 22 ? 1.531 19.25 3.377 1 95.44 22 SER B CA 1
ATOM 1102 C C . SER B 1 22 ? 2.674 18.578 4.125 1 95.44 22 SER B C 1
ATOM 1104 O O . SER B 1 22 ? 3.828 18.641 3.697 1 95.44 22 SER B O 1
ATOM 1106 N N . ILE B 1 23 ? 2.303 17.969 5.223 1 95.81 23 ILE B N 1
ATOM 1107 C CA . ILE B 1 23 ? 3.307 17.375 6.098 1 95.81 23 ILE B CA 1
ATOM 1108 C C . ILE B 1 23 ? 2.938 15.93 6.406 1 95.81 23 ILE B C 1
ATOM 1110 O O . ILE B 1 23 ? 1.763 15.617 6.613 1 95.81 23 ILE B O 1
ATOM 1114 N N . VAL B 1 24 ? 3.945 15.039 6.395 1 95.81 24 VAL B N 1
ATOM 1115 C CA . VAL B 1 24 ? 3.836 13.703 6.965 1 95.81 24 VAL B CA 1
ATOM 1116 C C . VAL B 1 24 ? 4.602 13.633 8.281 1 95.81 24 VAL B C 1
ATOM 1118 O O . VAL B 1 24 ? 5.809 13.891 8.32 1 95.81 24 VAL B O 1
ATOM 1121 N N . TYR B 1 25 ? 3.914 13.328 9.344 1 92.44 25 TYR B N 1
ATOM 1122 C CA . TYR B 1 25 ? 4.574 13 10.602 1 92.44 25 TYR B CA 1
ATOM 1123 C C . TYR B 1 25 ? 4.832 11.5 10.703 1 92.44 25 TYR B C 1
ATOM 1125 O O . TYR B 1 25 ? 3.926 10.695 10.484 1 92.44 25 TYR B O 1
ATOM 1133 N N . MET B 1 26 ? 6.086 11.195 10.977 1 92.44 26 MET B N 1
ATOM 1134 C CA . MET B 1 26 ? 6.457 9.781 10.969 1 92.44 26 MET B CA 1
ATOM 1135 C C . MET B 1 26 ? 7.016 9.359 12.328 1 92.44 26 MET B C 1
ATOM 1137 O O . MET B 1 26 ? 7.77 10.109 12.953 1 92.44 26 MET B O 1
ATOM 1141 N N . GLY B 1 27 ? 6.582 8.195 12.711 1 84.19 27 GLY B N 1
ATOM 1142 C CA . GLY B 1 27 ? 7.121 7.539 13.891 1 84.19 27 GLY B CA 1
ATOM 1143 C C . GLY B 1 27 ? 7.234 6.031 13.742 1 84.19 27 GLY B C 1
ATOM 1144 O O . GLY B 1 27 ? 6.668 5.453 12.812 1 84.19 27 GLY B O 1
ATOM 1145 N N . GLY B 1 28 ? 8.094 5.414 14.648 1 83.88 28 GLY B N 1
ATOM 1146 C CA . GLY B 1 28 ? 8.25 3.967 14.656 1 83.88 28 GLY B CA 1
ATOM 1147 C C . GLY B 1 28 ? 9.664 3.523 14.984 1 83.88 28 GLY B C 1
ATOM 1148 O O . GLY B 1 28 ? 10.539 4.355 15.25 1 83.88 28 GLY B O 1
ATOM 1149 N N . LYS B 1 29 ? 9.781 2.248 14.922 1 84 29 LYS B N 1
ATOM 1150 C CA . LYS B 1 29 ? 11.047 1.688 15.391 1 84 29 LYS B CA 1
ATOM 1151 C C . LYS B 1 29 ? 11.914 1.237 14.219 1 84 29 LYS B C 1
ATOM 1153 O O . LYS B 1 29 ? 13.102 0.959 14.383 1 84 29 LYS B O 1
ATOM 1158 N N . ASP B 1 30 ? 11.344 1.077 13.078 1 86.31 30 ASP B N 1
ATOM 1159 C CA . ASP B 1 30 ? 12.094 0.65 11.898 1 86.31 30 ASP B CA 1
ATOM 1160 C C . ASP B 1 30 ? 12.82 1.826 11.25 1 86.31 30 ASP B C 1
ATOM 1162 O O . ASP B 1 30 ? 12.305 2.453 10.328 1 86.31 30 ASP B O 1
ATOM 1166 N N . GLU B 1 31 ? 14.047 2.07 11.609 1 90.44 31 GLU B N 1
ATOM 1167 C CA . GLU B 1 31 ? 14.828 3.227 11.18 1 90.44 31 GLU B CA 1
ATOM 1168 C C . GLU B 1 31 ? 15.156 3.146 9.695 1 90.44 31 GLU B C 1
ATOM 1170 O O . GLU B 1 31 ? 15.227 4.172 9.016 1 90.44 31 GLU B O 1
ATOM 1175 N N . SER B 1 32 ? 15.344 1.955 9.219 1 91.19 32 SER B N 1
ATOM 1176 C CA . SER B 1 32 ? 15.641 1.797 7.801 1 91.19 32 SER B CA 1
ATOM 1177 C C . SER B 1 32 ? 14.453 2.193 6.938 1 91.19 32 SER B C 1
ATOM 1179 O O . SER B 1 32 ? 14.609 2.9 5.938 1 91.19 32 SER B O 1
ATOM 1181 N N . LEU B 1 33 ? 13.297 1.769 7.352 1 90.94 33 LEU B N 1
ATOM 1182 C CA . LEU B 1 33 ? 12.102 2.121 6.602 1 90.94 33 LEU B CA 1
ATOM 1183 C C . LEU B 1 33 ? 11.797 3.609 6.727 1 90.94 33 LEU B C 1
ATOM 1185 O O . LEU B 1 33 ? 11.406 4.254 5.746 1 90.94 33 LEU B O 1
ATOM 1189 N N . ILE B 1 34 ? 12.047 4.148 7.879 1 92.88 34 ILE B N 1
ATOM 1190 C CA . ILE B 1 34 ? 11.836 5.578 8.086 1 92.88 34 ILE B CA 1
ATOM 1191 C C . ILE B 1 34 ? 12.742 6.375 7.16 1 92.88 34 ILE B C 1
ATOM 1193 O O . ILE B 1 34 ? 12.297 7.32 6.5 1 92.88 34 ILE B O 1
ATOM 1197 N N . ARG B 1 35 ? 13.938 6.023 7.062 1 95.81 35 ARG B N 1
ATOM 1198 C CA . ARG B 1 35 ? 14.883 6.715 6.191 1 95.81 35 ARG B CA 1
ATOM 1199 C C . ARG B 1 35 ? 14.477 6.582 4.727 1 95.81 35 ARG B C 1
ATOM 1201 O O . ARG B 1 35 ? 14.516 7.562 3.977 1 95.81 35 ARG B O 1
ATOM 1208 N N . ALA B 1 36 ? 14.047 5.383 4.32 1 94.62 36 ALA B N 1
ATOM 1209 C CA . ALA B 1 36 ? 13.625 5.16 2.939 1 94.62 36 ALA B CA 1
ATOM 1210 C C . ALA B 1 36 ? 12.391 5.988 2.602 1 94.62 36 ALA B C 1
ATOM 1212 O O . ALA B 1 36 ? 12.312 6.59 1.528 1 94.62 36 ALA B O 1
ATOM 1213 N N . LEU B 1 37 ? 11.477 6.016 3.498 1 95.88 37 LEU B N 1
ATOM 1214 C CA . LEU B 1 37 ? 10.266 6.805 3.303 1 95.88 37 LEU B CA 1
ATOM 1215 C C . LEU B 1 37 ? 10.594 8.289 3.211 1 95.88 37 LEU B C 1
ATOM 1217 O O . LEU B 1 37 ? 10.086 8.992 2.334 1 95.88 37 LEU B O 1
ATOM 1221 N N . LYS B 1 38 ? 11.406 8.766 4.09 1 97.12 38 LYS B N 1
ATOM 1222 C CA . LYS B 1 38 ? 11.812 10.164 4.066 1 97.12 38 LYS B CA 1
ATOM 1223 C C . LYS B 1 38 ? 12.422 10.539 2.717 1 97.12 38 LYS B C 1
ATOM 1225 O O . LYS B 1 38 ? 12.086 11.57 2.141 1 97.12 38 LYS B O 1
ATOM 1230 N N . GLU B 1 39 ? 13.273 9.742 2.254 1 96.69 39 GLU B N 1
ATOM 1231 C CA . GLU B 1 39 ? 13.914 9.992 0.961 1 96.69 39 GLU B CA 1
ATOM 1232 C C . GLU B 1 39 ? 12.875 10.078 -0.156 1 96.69 39 GLU B C 1
ATOM 1234 O O . GLU B 1 39 ? 12.938 10.977 -0.996 1 96.69 39 GLU B O 1
ATOM 1239 N N . GLN B 1 40 ? 11.969 9.164 -0.188 1 96.69 40 GLN B N 1
ATOM 1240 C CA . GLN B 1 40 ? 10.945 9.164 -1.228 1 96.69 40 GLN B CA 1
ATOM 1241 C C . GLN B 1 40 ? 10.039 10.391 -1.111 1 96.69 40 GLN B C 1
ATOM 1243 O O . GLN B 1 40 ? 9.68 11 -2.119 1 96.69 40 GLN B O 1
ATOM 1248 N N . PHE B 1 41 ? 9.633 10.719 0.12 1 97.69 41 PHE B N 1
ATOM 1249 C CA . PHE B 1 41 ? 8.727 11.852 0.329 1 97.69 41 PHE B CA 1
ATOM 1250 C C . PHE B 1 41 ? 9.414 13.164 -0.038 1 97.69 41 PHE B C 1
ATOM 1252 O O . PHE B 1 41 ? 8.773 14.062 -0.586 1 97.69 41 PHE B O 1
ATOM 1259 N N . GLU B 1 42 ? 10.656 13.273 0.254 1 96.25 42 GLU B N 1
ATOM 1260 C CA . GLU B 1 42 ? 11.398 14.469 -0.124 1 96.25 42 GLU B CA 1
ATOM 1261 C C . GLU B 1 42 ? 11.43 14.648 -1.639 1 96.25 42 GLU B C 1
ATOM 1263 O O . GLU B 1 42 ? 11.367 15.773 -2.137 1 96.25 42 GLU B O 1
ATOM 1268 N N . GLN B 1 43 ? 11.469 13.609 -2.375 1 95.62 43 GLN B N 1
ATOM 1269 C CA . GLN B 1 43 ? 11.43 13.672 -3.832 1 95.62 43 GLN B CA 1
ATOM 1270 C C . GLN B 1 43 ? 10.086 14.195 -4.328 1 95.62 43 GLN B C 1
ATOM 1272 O O . GLN B 1 43 ? 9.992 14.719 -5.441 1 95.62 43 GLN B O 1
ATOM 1277 N N . LEU B 1 44 ? 9.055 14.07 -3.543 1 96.38 44 LEU B N 1
ATOM 1278 C CA . LEU B 1 44 ? 7.719 14.562 -3.879 1 96.38 44 LEU B CA 1
ATOM 1279 C C . LEU B 1 44 ? 7.477 15.938 -3.271 1 96.38 44 LEU B C 1
ATOM 1281 O O . LEU B 1 44 ? 6.355 16.453 -3.309 1 96.38 44 LEU B O 1
ATOM 1285 N N . ASP B 1 45 ? 8.438 16.484 -2.611 1 95.88 45 ASP B N 1
ATOM 1286 C CA . ASP B 1 45 ? 8.367 17.781 -1.96 1 95.88 45 ASP B CA 1
ATOM 1287 C C . ASP B 1 45 ? 7.379 17.766 -0.795 1 95.88 45 ASP B C 1
ATOM 1289 O O . ASP B 1 45 ? 6.641 18.734 -0.581 1 95.88 45 ASP B O 1
ATOM 1293 N N . ILE B 1 46 ? 7.305 16.672 -0.188 1 97.56 46 ILE B N 1
ATOM 1294 C CA . ILE B 1 46 ? 6.539 16.531 1.048 1 97.56 46 ILE B CA 1
ATOM 1295 C C . ILE B 1 46 ? 7.453 16.766 2.248 1 97.56 46 ILE B C 1
ATOM 1297 O O . ILE B 1 46 ? 8.531 16.172 2.344 1 97.56 46 ILE B O 1
ATOM 1301 N N . LYS B 1 47 ? 7.027 17.641 3.092 1 97.06 47 LYS B N 1
ATOM 1302 C CA . LYS B 1 47 ? 7.766 17.828 4.34 1 97.06 47 LYS B CA 1
ATOM 1303 C C . LYS B 1 47 ? 7.527 16.656 5.289 1 97.06 47 LYS B C 1
ATOM 1305 O O . LYS B 1 47 ? 6.395 16.188 5.441 1 97.06 47 LYS B O 1
ATOM 1310 N N . VAL B 1 48 ? 8.641 16.125 5.84 1 96.88 48 VAL B N 1
ATOM 1311 C CA . VAL B 1 48 ? 8.555 15.039 6.809 1 96.88 48 VAL B CA 1
ATOM 1312 C C . VAL B 1 48 ? 9.016 15.531 8.18 1 96.88 48 VAL B C 1
ATOM 1314 O O . VAL B 1 48 ? 10.055 16.188 8.289 1 96.88 48 VAL B O 1
ATOM 1317 N N . ASP B 1 49 ? 8.117 15.258 9.156 1 94.06 49 ASP B N 1
ATOM 1318 C CA . ASP B 1 49 ? 8.5 15.578 10.531 1 94.06 49 ASP B CA 1
ATOM 1319 C C . ASP B 1 49 ? 8.281 14.383 11.453 1 94.06 49 ASP B C 1
ATOM 1321 O O . ASP B 1 49 ? 7.551 13.453 11.117 1 94.06 49 ASP B O 1
ATOM 1325 N N . GLN B 1 50 ? 9.055 14.344 12.586 1 88.56 50 GLN B N 1
ATOM 1326 C CA . GLN B 1 50 ? 8.891 13.281 13.57 1 88.56 50 GLN B CA 1
ATOM 1327 C C . GLN B 1 50 ? 7.617 13.484 14.391 1 88.56 50 GLN B C 1
ATOM 1329 O O . GLN B 1 50 ? 7.301 14.617 14.781 1 88.56 50 GLN B O 1
ATOM 1334 N N . ALA B 1 51 ? 6.824 12.414 14.469 1 77.81 51 ALA B N 1
ATOM 1335 C CA . ALA B 1 51 ? 5.652 12.508 15.336 1 77.81 51 ALA B CA 1
ATOM 1336 C C . ALA B 1 51 ? 6.055 12.906 16.75 1 77.81 51 ALA B C 1
ATOM 1338 O O . ALA B 1 51 ? 7.062 12.422 17.281 1 77.81 51 ALA B O 1
ATOM 1339 N N . PRO B 1 52 ? 5.305 14.023 17.156 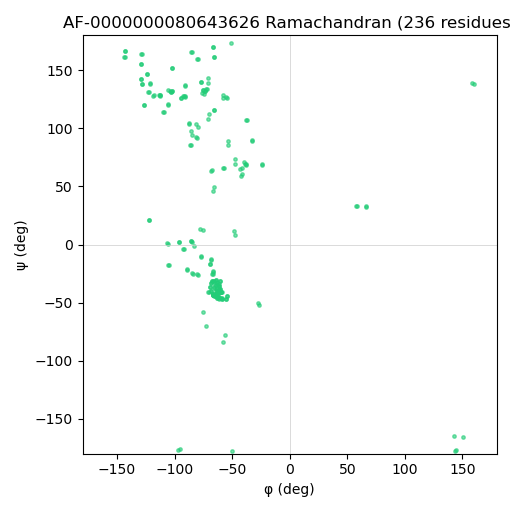1 63 52 PRO B N 1
ATOM 1340 C CA . PRO B 1 52 ? 5.66 14.352 18.531 1 63 52 PRO B CA 1
ATOM 1341 C C . PRO B 1 52 ? 5.418 13.195 19.5 1 63 52 PRO B C 1
ATOM 1343 O O . PRO B 1 52 ? 4.559 12.344 19.25 1 63 52 PRO B O 1
ATOM 1346 N N . LYS B 1 53 ? 6.43 12.773 20.375 1 56.69 53 LYS B N 1
ATOM 1347 C CA . LYS B 1 53 ? 6.266 11.75 21.406 1 56.69 53 LYS B CA 1
ATOM 1348 C C . LYS B 1 53 ? 4.82 11.688 21.891 1 56.69 53 LYS B C 1
ATOM 1350 O O . LYS B 1 53 ? 4.301 10.602 22.156 1 56.69 53 LYS B O 1
ATOM 1355 N N . HIS B 1 54 ? 4.145 12.711 22.266 1 46.09 54 HIS B N 1
ATOM 1356 C CA . HIS B 1 54 ? 2.805 12.758 22.828 1 46.09 54 HIS B CA 1
ATOM 1357 C C . HIS B 1 54 ? 1.737 12.766 21.75 1 46.09 54 HIS B C 1
ATOM 1359 O O . HIS B 1 54 ? 0.545 12.883 22.031 1 46.09 54 HIS B O 1
ATOM 1365 N N . MET B 1 55 ? 2.098 12.695 20.656 1 41.94 55 MET B N 1
ATOM 1366 C CA . MET B 1 55 ? 1.07 12.93 19.656 1 41.94 55 MET B CA 1
ATOM 1367 C C . MET B 1 55 ? 0.143 11.727 19.531 1 41.94 55 MET B C 1
ATOM 1369 O O . MET B 1 55 ? -0.495 11.523 18.484 1 41.94 55 MET B O 1
ATOM 1373 N N . SER B 1 56 ? 0.236 10.836 20.469 1 39.47 56 SER B N 1
ATOM 1374 C CA . SER B 1 56 ? -0.761 9.789 20.25 1 39.47 56 SER B CA 1
ATOM 1375 C C . SER B 1 56 ? -2.133 10.391 19.953 1 39.47 56 SER B C 1
ATOM 1377 O O . SER B 1 56 ? -3.152 9.867 20.422 1 39.47 56 SER B O 1
ATOM 1379 N N . GLY B 1 57 ? -2.211 11.617 19.781 1 34.59 57 GLY B N 1
ATOM 1380 C CA . GLY B 1 57 ? -3.605 11.969 19.562 1 34.59 57 GLY B CA 1
ATOM 1381 C C . GLY B 1 57 ? -4.168 11.422 18.266 1 34.59 57 GLY B C 1
ATOM 1382 O O . GLY B 1 57 ? -4.207 12.117 17.25 1 34.59 57 GLY B O 1
ATOM 1383 N N . ALA B 1 58 ? -3.826 10.203 18.172 1 38.53 58 ALA B N 1
ATOM 1384 C CA . ALA B 1 58 ? -4.344 9.484 17 1 38.53 58 ALA B CA 1
ATOM 1385 C C . ALA B 1 58 ? -5.816 9.812 16.766 1 38.53 58 ALA B C 1
ATOM 1387 O O . ALA B 1 58 ? -6.668 9.461 17.594 1 38.53 58 ALA B O 1
ATOM 1388 N N . HIS B 1 59 ? -6.223 11.031 16.438 1 37.81 59 HIS B N 1
ATOM 1389 C CA . HIS B 1 59 ? -7.613 11.203 16.031 1 37.81 59 HIS B CA 1
ATOM 1390 C C . HIS B 1 59 ? -8.008 10.188 14.961 1 37.81 59 HIS B C 1
ATOM 1392 O O . HIS B 1 59 ? -7.141 9.539 14.375 1 37.81 59 HIS B O 1
ATOM 1398 N N . ASP B 1 60 ? -9.383 10.422 14.547 1 33.34 60 ASP B N 1
ATOM 1399 C CA . ASP B 1 60 ? -10.398 9.492 14.055 1 33.34 60 ASP B CA 1
ATOM 1400 C C . ASP B 1 60 ? -9.906 8.758 12.805 1 33.34 60 ASP B C 1
ATOM 1402 O O . ASP B 1 60 ? -10.133 7.551 12.664 1 33.34 60 ASP B O 1
ATOM 1406 N N . ASP B 1 61 ? -10.047 9.359 11.711 1 33.59 61 ASP B N 1
ATOM 1407 C CA . ASP B 1 61 ? -10.609 8.641 10.57 1 33.59 61 ASP B CA 1
ATOM 1408 C C . ASP B 1 61 ? -9.602 7.637 10.008 1 33.59 61 ASP B C 1
ATOM 1410 O O . ASP B 1 61 ? -9.992 6.617 9.438 1 33.59 61 ASP B O 1
ATOM 1414 N N . ASN B 1 62 ? -8.602 8.125 9.406 1 33.31 62 ASN B N 1
ATOM 1415 C CA . ASN B 1 62 ? -8.195 7.316 8.258 1 33.31 62 ASN B CA 1
ATOM 1416 C C . ASN B 1 62 ? -7.379 6.102 8.695 1 33.31 62 ASN B C 1
ATOM 1418 O O . ASN B 1 62 ? -6.594 6.184 9.641 1 33.31 62 ASN B O 1
ATOM 1422 N N . ILE B 1 63 ? -8.062 4.938 8.719 1 34.16 63 ILE B N 1
ATOM 1423 C CA . ILE B 1 63 ? -7.703 3.582 9.117 1 34.16 63 ILE B CA 1
ATOM 1424 C C . ILE B 1 63 ? -6.371 3.193 8.484 1 34.16 63 ILE B C 1
ATOM 1426 O O . ILE B 1 63 ? -6.207 3.275 7.27 1 34.16 63 ILE B O 1
ATOM 1430 N N . ILE B 1 64 ? -5.238 3.742 8.977 1 37.34 64 ILE B N 1
ATOM 1431 C CA . ILE B 1 64 ? -4.082 3.109 8.352 1 37.34 64 ILE B CA 1
ATOM 1432 C C . ILE B 1 64 ? -3.934 1.682 8.875 1 37.34 64 ILE B C 1
ATOM 1434 O O . ILE B 1 64 ? -4.363 1.373 9.992 1 37.34 64 ILE B O 1
ATOM 1438 N N . ILE B 1 65 ? -3.588 0.929 8.133 1 35.84 65 ILE B N 1
ATOM 1439 C CA . ILE B 1 65 ? -3.223 -0.483 8.086 1 35.84 65 ILE B CA 1
ATOM 1440 C C . ILE B 1 65 ? -2.15 -0.772 9.133 1 35.84 65 ILE B C 1
ATOM 1442 O O . ILE B 1 65 ? -1.1 -0.126 9.148 1 35.84 65 ILE B O 1
ATOM 1446 N N . VAL B 1 66 ? -2.631 -1.142 10.445 1 35.53 66 VAL B N 1
ATOM 1447 C CA . VAL B 1 66 ? -1.742 -1.322 11.586 1 35.53 66 VAL B CA 1
ATOM 1448 C C . VAL B 1 66 ? -1.168 -2.738 11.578 1 35.53 66 VAL B C 1
ATOM 1450 O O . VAL B 1 66 ? -1.908 -3.713 11.43 1 35.53 66 VAL B O 1
ATOM 1453 N N . CYS B 1 67 ? -0.044 -2.924 11.023 1 35.84 67 CYS B N 1
ATOM 1454 C CA . CYS B 1 67 ? 0.638 -4.199 11.227 1 35.84 67 CYS B CA 1
ATOM 1455 C C . CYS B 1 67 ? 1.261 -4.266 12.617 1 35.84 67 CYS B C 1
ATOM 1457 O O . CYS B 1 67 ? 1.607 -3.232 13.195 1 35.84 67 CYS B O 1
ATOM 1459 N N . THR B 1 68 ? 1.041 -5.387 13.32 1 39.41 68 THR B N 1
ATOM 1460 C CA . THR B 1 68 ? 1.634 -5.75 14.602 1 39.41 68 THR B CA 1
ATOM 1461 C C . THR B 1 68 ? 3.117 -6.07 14.445 1 39.41 68 THR B C 1
ATOM 1463 O O . THR B 1 68 ? 3.51 -6.77 13.508 1 39.41 68 THR B O 1
ATOM 1466 N N . GLY B 1 69 ? 3.973 -5.312 14.953 1 45.97 69 GLY B N 1
ATOM 1467 C CA . GLY B 1 69 ? 5.398 -5.27 15.227 1 45.97 69 GLY B CA 1
ATOM 1468 C C . GLY B 1 69 ? 6.004 -3.891 15.031 1 45.97 69 GLY B C 1
ATOM 1469 O O . GLY B 1 69 ? 5.297 -2.883 15.109 1 45.97 69 GLY B O 1
ATOM 1470 N N . GLU B 1 70 ? 7.41 -3.85 14.961 1 58.28 70 GLU B N 1
ATOM 1471 C CA . GLU B 1 70 ? 8.203 -2.625 14.852 1 58.28 70 GLU B CA 1
ATOM 1472 C C . GLU B 1 70 ? 7.984 -1.945 13.5 1 58.28 70 GLU B C 1
ATOM 1474 O O . GLU B 1 70 ? 8.586 -2.332 12.5 1 58.28 70 GLU B O 1
ATOM 1479 N N . GLY B 1 71 ? 6.684 -1.487 13.258 1 75.81 71 GLY B N 1
ATOM 1480 C CA . GLY B 1 71 ? 6.426 -0.834 11.984 1 75.81 71 GLY B CA 1
ATOM 1481 C C . GLY B 1 71 ? 6.523 0.678 12.062 1 75.81 71 GLY B C 1
ATOM 1482 O O . GLY B 1 71 ? 7.23 1.218 12.914 1 75.81 71 GLY B O 1
ATOM 1483 N N . VAL B 1 72 ? 6.227 1.33 10.961 1 85.62 72 VAL B N 1
ATOM 1484 C CA . VAL B 1 72 ? 6.246 2.783 10.82 1 85.62 72 VAL B CA 1
ATOM 1485 C C . VAL B 1 72 ? 4.816 3.318 10.781 1 85.62 72 VAL B C 1
ATOM 1487 O O . VAL B 1 72 ? 3.943 2.725 10.141 1 85.62 72 VAL B O 1
ATOM 1490 N N . GLN B 1 73 ? 4.574 4.332 11.547 1 84.94 73 GLN B N 1
ATOM 1491 C CA . GLN B 1 73 ? 3.312 5.066 11.516 1 84.94 73 GLN B CA 1
ATOM 1492 C C . GLN B 1 73 ? 3.463 6.391 10.773 1 84.94 73 GLN B C 1
ATOM 1494 O O . GLN B 1 73 ? 4.434 7.117 10.977 1 84.94 73 GLN B O 1
ATOM 1499 N N . LEU B 1 74 ? 2.486 6.59 9.836 1 89.25 74 LEU B N 1
ATOM 1500 C CA . LEU B 1 74 ? 2.406 7.855 9.117 1 89.25 74 LEU B CA 1
ATOM 1501 C C . LEU B 1 74 ? 1.147 8.625 9.5 1 89.25 74 LEU B C 1
ATOM 1503 O O . LEU B 1 74 ? 0.052 8.055 9.523 1 89.25 74 LEU B O 1
ATOM 1507 N N . GLU B 1 75 ? 1.312 9.867 9.883 1 88.25 75 GLU B N 1
ATOM 1508 C CA . GLU B 1 75 ? 0.199 10.797 10.047 1 88.25 75 GLU B CA 1
ATOM 1509 C C . GLU B 1 75 ? 0.205 11.867 8.961 1 88.25 75 GLU B C 1
ATOM 1511 O O . GLU B 1 75 ? 1.142 12.664 8.867 1 88.25 75 GLU B O 1
ATOM 1516 N N . LEU B 1 76 ? -0.816 11.82 8.125 1 91.19 76 LEU B N 1
ATOM 1517 C CA . LEU B 1 76 ? -0.948 12.75 7.012 1 91.19 76 LEU B CA 1
ATOM 1518 C C . LEU B 1 76 ? -1.818 13.945 7.395 1 91.19 76 LEU B C 1
ATOM 1520 O O . LEU B 1 76 ? -2.949 13.766 7.855 1 91.19 76 LEU B O 1
ATOM 1524 N N . THR B 1 77 ? -1.313 15.148 7.219 1 92.19 77 THR B N 1
ATOM 1525 C CA . THR B 1 77 ? -2.107 16.344 7.488 1 92.19 77 THR B CA 1
ATOM 1526 C C . THR B 1 77 ? -3.277 16.438 6.516 1 92.19 77 THR B C 1
ATOM 1528 O O . THR B 1 77 ? -3.234 15.875 5.422 1 92.19 77 THR B O 1
ATOM 1531 N N . SER B 1 78 ? -4.285 17.266 6.922 1 92.62 78 SER B N 1
ATOM 1532 C CA . SER B 1 78 ? -5.426 17.531 6.047 1 92.62 78 SER B CA 1
ATOM 1533 C C . SER B 1 78 ? -4.98 18.188 4.742 1 92.62 78 SER B C 1
ATOM 1535 O O . SER B 1 78 ? -5.504 17.859 3.672 1 92.62 78 SER B O 1
ATOM 1537 N N . GLY B 1 79 ? -4.016 19.062 4.863 1 95.81 79 GLY B N 1
ATOM 1538 C CA . GLY B 1 79 ? -3.496 19.719 3.67 1 95.81 79 GLY B CA 1
ATOM 1539 C C . GLY B 1 79 ? -2.916 18.734 2.664 1 95.81 79 GLY B C 1
ATOM 1540 O O . GLY B 1 79 ? -3.162 18.859 1.462 1 95.81 79 GLY B O 1
ATOM 1541 N N . LEU B 1 80 ? -2.203 17.75 3.168 1 95.5 80 LEU B N 1
ATOM 1542 C CA . LEU B 1 80 ? -1.62 16.734 2.303 1 95.5 80 LEU B CA 1
ATOM 1543 C C . LEU B 1 80 ? -2.701 15.828 1.723 1 95.5 80 LEU B C 1
ATOM 1545 O O . LEU B 1 80 ? -2.684 15.516 0.53 1 95.5 80 LEU B O 1
ATOM 1549 N N . ARG B 1 81 ? -3.666 15.469 2.527 1 92.75 81 ARG B N 1
ATOM 1550 C CA . ARG B 1 81 ? -4.734 14.57 2.094 1 92.75 81 ARG B CA 1
ATOM 1551 C C . ARG B 1 81 ? -5.574 15.219 0.995 1 92.75 81 ARG B C 1
ATOM 1553 O O . ARG B 1 81 ? -6.004 14.539 0.057 1 92.75 81 ARG B O 1
ATOM 1560 N N . LYS B 1 82 ? -5.746 16.453 1.069 1 95.5 82 LYS B N 1
ATOM 1561 C CA . LYS B 1 82 ? -6.508 17.172 0.048 1 95.5 82 LYS B CA 1
ATOM 1562 C C . LYS B 1 82 ? -5.812 17.094 -1.309 1 95.5 82 LYS B C 1
ATOM 1564 O O . LYS B 1 82 ? -6.469 17.016 -2.348 1 95.5 82 LYS B O 1
ATOM 1569 N N . LEU B 1 83 ? -4.5 17.016 -1.325 1 96.56 83 LEU B N 1
ATOM 1570 C CA . LEU B 1 83 ? -3.738 16.969 -2.568 1 96.56 83 LEU B CA 1
ATOM 1571 C C . LEU B 1 83 ? -3.953 15.648 -3.291 1 96.56 83 LEU B C 1
ATOM 1573 O O . LEU B 1 83 ? -3.688 15.539 -4.492 1 96.56 83 LEU B O 1
ATOM 1577 N N . CYS B 1 84 ? -4.449 14.68 -2.594 1 95 84 CYS B N 1
ATOM 1578 C CA . CYS B 1 84 ? -4.641 13.344 -3.16 1 95 84 CYS B CA 1
ATOM 1579 C C . CYS B 1 84 ? -5.867 13.305 -4.062 1 95 84 CYS B C 1
ATOM 1581 O O . CYS B 1 84 ? -6.027 12.383 -4.859 1 95 84 CYS B O 1
ATOM 1583 N N . PHE B 1 85 ? -6.664 14.383 -4.02 1 95.38 85 PHE B N 1
ATOM 1584 C CA . PHE B 1 85 ? -7.91 14.398 -4.773 1 95.38 85 PHE B CA 1
ATOM 1585 C C . PHE B 1 85 ? -8.016 15.656 -5.629 1 95.38 85 PHE B C 1
ATOM 1587 O O . PHE B 1 85 ? -7.641 16.75 -5.188 1 95.38 85 PHE B O 1
ATOM 1594 N N . LYS B 1 86 ? -8.555 15.523 -6.82 1 97.75 86 LYS B N 1
ATOM 1595 C CA . LYS B 1 86 ? -8.648 16.609 -7.789 1 97.75 86 LYS B CA 1
ATOM 1596 C C . LYS B 1 86 ? -9.492 17.766 -7.246 1 97.75 86 LYS B C 1
ATOM 1598 O O . LYS B 1 86 ? -9.195 18.938 -7.5 1 97.75 86 LYS B O 1
ATOM 1603 N N . ASN B 1 87 ? -10.508 17.453 -6.504 1 97.38 87 ASN B N 1
ATOM 1604 C CA . ASN B 1 87 ? -11.398 18.484 -5.98 1 97.38 87 ASN B CA 1
ATOM 1605 C C . ASN B 1 87 ? -10.875 19.062 -4.668 1 97.38 87 ASN B C 1
ATOM 1607 O O . ASN B 1 87 ? -11.562 19.844 -4.016 1 97.38 87 ASN B O 1
ATOM 1611 N N . GLN B 1 88 ? -9.727 18.656 -4.211 1 96.31 88 GLN B N 1
ATOM 1612 C CA . GLN B 1 88 ? -9.039 19.125 -3.016 1 96.31 88 GLN B CA 1
ATOM 1613 C C . GLN B 1 88 ? -9.898 18.938 -1.77 1 96.31 88 GLN B C 1
ATOM 1615 O O . GLN B 1 88 ? -9.898 19.781 -0.874 1 96.31 88 GLN B O 1
ATOM 1620 N N . LYS B 1 89 ? -10.711 17.875 -1.772 1 94.31 89 LYS B N 1
ATOM 1621 C CA . LYS B 1 89 ? -11.469 17.406 -0.62 1 94.31 89 LYS B CA 1
ATOM 1622 C C . LYS B 1 89 ? -11.148 15.945 -0.309 1 94.31 89 LYS B C 1
ATOM 1624 O O . LYS B 1 89 ? -10.859 15.164 -1.216 1 94.31 89 LYS B O 1
ATOM 1629 N N . TYR B 1 90 ? -11.18 15.57 1.021 1 89 90 TYR B N 1
ATOM 1630 C CA . TYR B 1 90 ? -10.828 14.188 1.351 1 89 90 TYR B CA 1
ATOM 1631 C C . TYR B 1 90 ? -11.969 13.5 2.082 1 89 90 TYR B C 1
ATOM 1633 O O . TYR B 1 90 ? -11.75 12.523 2.803 1 89 90 TYR B O 1
ATOM 1641 N N . ASN B 1 91 ? -13.18 14.062 1.915 1 87.12 91 ASN B N 1
ATOM 1642 C CA . ASN B 1 91 ? -14.352 13.406 2.494 1 87.12 91 ASN B CA 1
ATOM 1643 C C . ASN B 1 91 ? -14.633 12.07 1.817 1 87.12 91 ASN B C 1
ATOM 1645 O O . ASN B 1 91 ? -14 11.727 0.815 1 87.12 91 ASN B O 1
ATOM 1649 N N . LYS B 1 92 ? -15.523 11.289 2.365 1 85.81 92 LYS B N 1
ATOM 1650 C CA . LYS B 1 92 ? -15.812 9.93 1.925 1 85.81 92 LYS B CA 1
ATOM 1651 C C . LYS B 1 92 ? -16.156 9.891 0.438 1 85.81 92 LYS B C 1
ATOM 1653 O O . LYS B 1 92 ? -15.641 9.055 -0.303 1 85.81 92 LYS B O 1
ATOM 1658 N N . HIS B 1 93 ? -16.969 10.812 -0.037 1 89.62 93 HIS B N 1
ATOM 1659 C CA . HIS B 1 93 ? -17.391 10.836 -1.437 1 89.62 93 HIS B CA 1
ATOM 1660 C C . HIS B 1 93 ? -16.188 11.047 -2.359 1 89.62 93 HIS B C 1
ATOM 1662 O O . HIS B 1 93 ? -16.078 10.391 -3.398 1 89.62 93 HIS B O 1
ATOM 1668 N N . SER B 1 94 ? -15.281 11.938 -1.98 1 89.81 94 SER B N 1
ATOM 1669 C CA . SER B 1 94 ? -14.07 12.203 -2.756 1 89.81 94 SER B CA 1
ATOM 1670 C C . SER B 1 94 ? -13.172 10.977 -2.824 1 89.81 94 SER B C 1
ATOM 1672 O O . SER B 1 94 ? -12.57 10.703 -3.861 1 89.81 94 SER B O 1
ATOM 1674 N N . ARG B 1 95 ? -13.172 10.141 -1.691 1 86.31 95 ARG B N 1
ATOM 1675 C CA . ARG B 1 95 ? -12.297 8.977 -1.613 1 86.31 95 ARG B CA 1
ATOM 1676 C C . ARG B 1 95 ? -12.875 7.805 -2.4 1 86.31 95 ARG B C 1
ATOM 1678 O O . ARG B 1 95 ? -12.133 6.988 -2.947 1 86.31 95 ARG B O 1
ATOM 1685 N N . GLU B 1 96 ? -14.148 7.773 -2.555 1 85.75 96 GLU B N 1
ATOM 1686 C CA . GLU B 1 96 ? -14.82 6.641 -3.193 1 85.75 96 GLU B CA 1
ATOM 1687 C C . GLU B 1 96 ? -14.812 6.781 -4.711 1 85.75 96 GLU B C 1
ATOM 1689 O O . GLU B 1 96 ? -14.875 5.781 -5.434 1 85.75 96 GLU B O 1
ATOM 1694 N N . ASP B 1 97 ? -14.719 7.965 -5.168 1 92.31 97 ASP B N 1
ATOM 1695 C CA . ASP B 1 97 ? -14.688 8.234 -6.605 1 92.31 97 ASP B CA 1
ATOM 1696 C C . ASP B 1 97 ? -13.266 8.164 -7.148 1 92.31 97 ASP B C 1
ATOM 1698 O O . ASP B 1 97 ? -12.508 9.133 -7.051 1 92.31 97 ASP B O 1
ATOM 1702 N N . GLN B 1 98 ? -12.953 7.074 -7.836 1 90.19 98 GLN B N 1
ATOM 1703 C CA . GLN B 1 98 ? -11.602 6.82 -8.32 1 90.19 98 GLN B CA 1
ATOM 1704 C C . GLN B 1 98 ? -11.203 7.844 -9.383 1 90.19 98 GLN B C 1
ATOM 1706 O O . GLN B 1 98 ? -10.023 8.164 -9.523 1 90.19 98 GLN B O 1
ATOM 1711 N N . SER B 1 99 ? -12.156 8.336 -10.148 1 94.44 99 SER B N 1
ATOM 1712 C CA . SER B 1 99 ? -11.859 9.328 -11.172 1 94.44 99 SER B CA 1
ATOM 1713 C C . SER B 1 99 ? -11.445 10.656 -10.555 1 94.44 99 SER B C 1
ATOM 1715 O O . SER B 1 99 ? -10.898 11.523 -11.242 1 94.44 99 SER B O 1
ATOM 1717 N N . ASN B 1 100 ? -11.648 10.812 -9.281 1 95.88 100 ASN B N 1
ATOM 1718 C CA . ASN B 1 100 ? -11.32 12.039 -8.562 1 95.88 100 ASN B CA 1
ATOM 1719 C C . ASN B 1 100 ? -9.922 11.969 -7.953 1 95.88 100 ASN B C 1
ATOM 1721 O O . ASN B 1 100 ? -9.461 12.93 -7.332 1 95.88 100 ASN B O 1
ATOM 1725 N N . TRP B 1 101 ? -9.258 10.82 -8.078 1 92.75 101 TRP B N 1
ATOM 1726 C CA . TRP B 1 101 ? -7.898 10.688 -7.551 1 92.75 101 TRP B CA 1
ATOM 1727 C C . TRP B 1 101 ? -6.906 11.469 -8.406 1 92.75 101 TRP B C 1
ATOM 1729 O O . TRP B 1 101 ? -6.984 11.438 -9.641 1 92.75 101 TRP B O 1
ATOM 1739 N N . SER B 1 102 ? -6.016 12.234 -7.77 1 96.81 102 SER B N 1
ATOM 1740 C CA . SER B 1 102 ? -5.035 13.055 -8.469 1 96.81 102 SER B CA 1
ATOM 1741 C C . SER B 1 102 ? -3.789 12.25 -8.82 1 96.81 102 SER B C 1
ATOM 1743 O O . SER B 1 102 ? -3.615 11.125 -8.344 1 96.81 102 SER B O 1
ATOM 1745 N N . GLN B 1 103 ? -3.004 12.836 -9.688 1 96.5 103 GLN B N 1
ATOM 1746 C CA . GLN B 1 103 ? -1.696 12.242 -9.953 1 96.5 103 GLN B CA 1
ATOM 1747 C C . GLN B 1 103 ? -0.841 12.195 -8.695 1 96.5 103 GLN B C 1
ATOM 1749 O O . GLN B 1 103 ? -0.036 11.281 -8.516 1 96.5 103 GLN B O 1
ATOM 1754 N N . PHE B 1 104 ? -1.03 13.172 -7.793 1 96.62 104 PHE B N 1
ATOM 1755 C CA . PHE B 1 104 ? -0.292 13.172 -6.535 1 96.62 104 PHE B CA 1
ATOM 1756 C C . PHE B 1 104 ? -0.608 11.93 -5.719 1 96.62 104 PHE B C 1
ATOM 1758 O O . PHE B 1 104 ? 0.285 11.336 -5.109 1 96.62 104 PHE B O 1
ATOM 1765 N N . MET B 1 105 ? -1.823 11.508 -5.707 1 93.94 105 MET B N 1
ATOM 1766 C CA . MET B 1 105 ? -2.209 10.305 -4.98 1 93.94 105 MET B CA 1
ATOM 1767 C C . MET B 1 105 ? -1.437 9.086 -5.484 1 93.94 105 MET B C 1
ATOM 1769 O O . MET B 1 105 ? -0.892 8.32 -4.691 1 93.94 105 MET B O 1
ATOM 1773 N N . ASP B 1 106 ? -1.358 8.953 -6.773 1 93.5 106 ASP B N 1
ATOM 1774 C CA . ASP B 1 106 ? -0.614 7.852 -7.375 1 93.5 106 ASP B CA 1
ATOM 1775 C C . ASP B 1 106 ? 0.863 7.91 -6.996 1 93.5 106 ASP B C 1
ATOM 1777 O O . ASP B 1 106 ? 1.44 6.91 -6.566 1 93.5 106 ASP B O 1
ATOM 1781 N N . ASN B 1 107 ? 1.423 9.109 -7.117 1 95.88 107 ASN B N 1
ATOM 1782 C CA . ASN B 1 107 ? 2.838 9.281 -6.809 1 95.88 107 ASN B CA 1
ATOM 1783 C C . ASN B 1 107 ? 3.129 8.984 -5.34 1 95.88 107 ASN B C 1
ATOM 1785 O O . ASN B 1 107 ? 4.16 8.398 -5.012 1 95.88 107 ASN B O 1
ATOM 1789 N N . PHE B 1 108 ? 2.215 9.398 -4.496 1 94.25 108 PHE B N 1
ATOM 1790 C CA . PHE B 1 108 ? 2.357 9.195 -3.059 1 94.25 108 PHE B CA 1
ATOM 1791 C C . PHE B 1 108 ? 2.332 7.707 -2.723 1 94.25 108 PHE B C 1
ATOM 1793 O O . PHE B 1 108 ? 3.168 7.223 -1.956 1 94.25 108 PHE B O 1
ATOM 1800 N N . THR B 1 109 ? 1.426 6.926 -3.295 1 92.31 109 THR B N 1
ATOM 1801 C CA . THR B 1 109 ? 1.304 5.496 -3.043 1 92.31 109 THR B CA 1
ATOM 1802 C C . THR B 1 109 ? 2.525 4.746 -3.57 1 92.31 109 THR B C 1
ATOM 1804 O O . THR B 1 109 ? 3.066 3.875 -2.889 1 92.31 109 THR B O 1
ATOM 1807 N N . ILE B 1 110 ? 2.955 5.113 -4.746 1 92 110 ILE B N 1
ATOM 1808 C CA . ILE B 1 110 ? 4.129 4.488 -5.344 1 92 110 ILE B CA 1
ATOM 1809 C C . ILE B 1 110 ? 5.355 4.758 -4.477 1 92 110 ILE B C 1
ATOM 1811 O O . ILE B 1 110 ? 6.184 3.867 -4.262 1 92 110 ILE B O 1
ATOM 1815 N N . ALA B 1 111 ? 5.449 6.004 -3.943 1 94.06 111 ALA B N 1
ATOM 1816 C CA . ALA B 1 111 ? 6.57 6.371 -3.082 1 94.06 111 ALA B CA 1
ATOM 1817 C C . ALA B 1 111 ? 6.641 5.465 -1.854 1 94.06 111 ALA B C 1
ATOM 1819 O O . ALA B 1 111 ? 7.723 5.047 -1.444 1 94.06 111 ALA B O 1
ATOM 1820 N N . ILE B 1 112 ? 5.512 5.148 -1.273 1 91.19 112 ILE B N 1
ATOM 1821 C CA . ILE B 1 112 ? 5.461 4.297 -0.089 1 91.19 112 ILE B CA 1
ATOM 1822 C C . ILE B 1 112 ? 5.906 2.881 -0.45 1 91.19 112 ILE B C 1
ATOM 1824 O O . ILE B 1 112 ? 6.73 2.285 0.25 1 91.19 112 ILE B O 1
ATOM 1828 N N . VAL B 1 113 ? 5.457 2.379 -1.527 1 88.25 113 VAL B N 1
ATOM 1829 C CA . VAL B 1 113 ? 5.781 1.018 -1.939 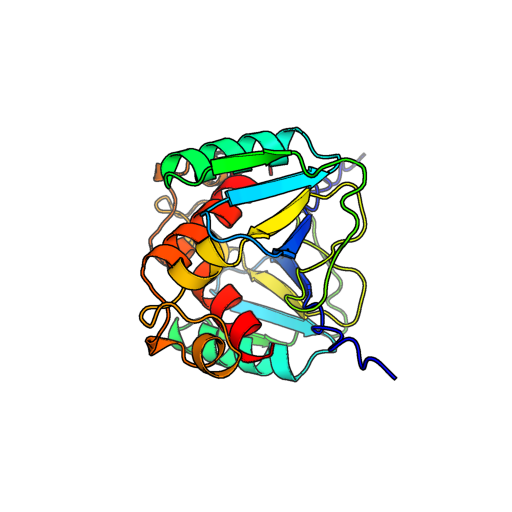1 88.25 113 VAL B CA 1
ATOM 1830 C C . VAL B 1 113 ? 7.262 0.926 -2.309 1 88.25 113 VAL B C 1
ATOM 1832 O O . VAL B 1 113 ? 7.93 -0.054 -1.974 1 88.25 113 VAL B O 1
ATOM 1835 N N . GLN B 1 114 ? 7.73 1.996 -2.988 1 90.12 114 GLN B N 1
ATOM 1836 C CA . GLN B 1 114 ? 9.148 2.029 -3.33 1 90.12 114 GLN B CA 1
ATOM 1837 C C . GLN B 1 114 ? 10.016 2.004 -2.074 1 90.12 114 GLN B C 1
ATOM 1839 O O . GLN B 1 114 ? 11.055 1.342 -2.045 1 90.12 114 GLN B O 1
ATOM 1844 N N . ALA B 1 115 ? 9.617 2.721 -1.085 1 90.94 115 ALA B N 1
ATOM 1845 C CA . ALA B 1 115 ? 10.367 2.736 0.168 1 90.94 115 ALA B CA 1
ATOM 1846 C C . ALA B 1 115 ? 10.375 1.354 0.816 1 90.94 115 ALA B C 1
ATOM 1848 O O . ALA B 1 115 ? 11.414 0.903 1.309 1 90.94 115 ALA B O 1
ATOM 1849 N N . ILE B 1 116 ? 9.273 0.633 0.781 1 86.25 116 ILE B N 1
ATOM 1850 C CA . ILE B 1 116 ? 9.156 -0.695 1.372 1 86.25 116 ILE B CA 1
ATOM 1851 C C . ILE B 1 116 ? 10.055 -1.676 0.621 1 86.25 116 ILE B C 1
ATOM 1853 O O . ILE B 1 116 ? 10.781 -2.461 1.237 1 86.25 116 ILE B O 1
ATOM 1857 N N . GLN B 1 117 ? 10.055 -1.576 -0.67 1 84.25 117 GLN B N 1
ATOM 1858 C CA . GLN B 1 117 ? 10.852 -2.484 -1.493 1 84.25 117 GLN B CA 1
ATOM 1859 C C . GLN B 1 117 ? 12.344 -2.248 -1.289 1 84.25 117 GLN B C 1
ATOM 1861 O O . GLN B 1 117 ? 13.141 -3.184 -1.369 1 84.25 117 GLN B O 1
ATOM 1866 N N . LYS B 1 118 ? 12.672 -1.026 -1.02 1 85.5 118 LYS B N 1
ATOM 1867 C CA . LYS B 1 118 ? 14.078 -0.664 -0.857 1 85.5 118 LYS B CA 1
ATOM 1868 C C . LYS B 1 118 ? 14.672 -1.313 0.388 1 85.5 118 LYS B C 1
ATOM 1870 O O . LYS B 1 118 ? 15.883 -1.533 0.461 1 85.5 118 LYS B O 1
ATOM 1875 N N . VAL B 1 119 ? 13.82 -1.645 1.419 1 84 119 VAL B N 1
ATOM 1876 C CA . VAL B 1 119 ? 14.367 -2.117 2.688 1 84 119 VAL B CA 1
ATOM 1877 C C . VAL B 1 119 ? 14.141 -3.621 2.82 1 84 119 VAL B C 1
ATOM 1879 O O . VAL B 1 119 ? 14.438 -4.211 3.863 1 84 119 VAL B O 1
ATOM 1882 N N . GLN B 1 120 ? 13.5 -4.359 1.792 1 76.5 120 GLN B N 1
ATOM 1883 C CA . GLN B 1 120 ? 13.258 -5.797 1.819 1 76.5 120 GLN B CA 1
ATOM 1884 C C . GLN B 1 120 ? 14.469 -6.566 1.289 1 76.5 120 GLN B C 1
ATOM 1886 O O . GLN B 1 120 ? 15.227 -6.051 0.469 1 76.5 120 GLN B O 1
#

Solvent-accessible surface area (backbone atoms only — not comparable to full-atom values): 12427 Å² total; per-residue (Å²): 130,82,73,63,58,70,35,65,57,54,27,63,20,38,32,39,41,88,42,77,54,51,36,36,28,39,43,70,69,38,60,66,48,51,53,35,37,49,55,39,36,47,76,71,71,38,47,75,43,70,48,58,89,79,50,74,66,73,53,63,52,45,39,23,22,51,25,79,66,77,22,36,41,37,34,33,12,48,32,36,47,14,53,28,18,68,81,54,44,69,49,66,72,47,49,51,36,69,90,35,51,24,71,54,36,53,52,53,54,49,32,52,51,52,18,54,40,55,70,97,132,80,73,65,60,70,36,66,58,56,26,60,22,40,34,40,41,88,42,76,54,52,37,37,29,39,44,69,68,39,61,65,49,51,53,35,36,49,55,41,36,49,74,70,72,37,45,75,42,71,48,58,89,78,50,73,67,72,54,62,47,49,38,27,22,52,26,79,68,75,22,38,40,37,34,35,12,47,32,36,47,15,53,30,18,69,82,55,42,69,51,66,70,47,50,51,37,69,87,36,51,24,71,54,34,52,54,52,55,48,31,51,52,52,18,53,39,55,70,98

Nearest PDB structures (foldseek):
  3a9l-assembly1_B  TM=7.665E-01  e=7.877E-08  Bacillus phage phiNIT1
  5onl-assembly1_A  TM=7.412E-01  e=3.852E-04  Bacillus subtilis
  4x2t-assembly2_L  TM=4.577E-01  e=8.682E-02  Plasmodium falciparum 3D7
  4r6t-assembly1_B  TM=4.800E-01  e=1.812E-01  Plasmodium falciparum 3D7
  4r7m-assembly2_H  TM=4.755E-01  e=2.707E-01  Plasmodium falciparum 3D7

InterPro domains:
  IPR008585 Poly-gamma-glutamate hydrolase [PF05908] (2-106)
  IPR038128 Poly-gamma-glutamate hydrolase, zinc-binding motif superfamily [G3DSA:3.40.630.100] (1-120)

Organism: Staphylococcus saprophyticus subsp. saprophyticus (strain ATCC 15305 / DSM 20229 / NCIMB 8711 / NCTC 7292 / S-41) (NCBI:txid342451)

Foldseek 3Di:
DPPPVPVPDAFEFEAEDADQAFEKAKDFDPVQLVVLLCVLCVVVVGHYHHPDPPVVPRDDDDGTGDDPDRYMYIYTHLNNCLQQFQVSHNDPVRVVDPVRGDPSVVSSVVSSVSSVVVVD/DPVPVPVPDAFEFEAEDADQAFEKAKDWDPVQLVVLLCVLCVVVVGHYHHQDPPVVVRDDDDGTGDDPDGYMYIYTHLNNCLQQFQVSHNDPVRVVDPVRGDPSVVSSVVSSVSSVVVVD

pLDDT: mean 78.94, std 22.97, range [16.19, 97.75]